Protein AF-A0A2V7EZS9-F1 (afdb_monomer_lite)

Radius of gyration: 22.2 Å; chains: 1; bounding box: 48×63×57 Å

Secondary structure (DSSP, 8-state):
---HHHHHTTSPPPPGGG-S---TTTTSS-TT--SHHHHHHIIIIISSTTTS-TTSTTTTS--GGG---SSHHHHHHHHTTBSTTHHHHHHHHHHH-HHHHHHHHHHHHHHHHTT---SSPPPPP-SGGGGPPP-----S-TTPPP-EEESSBTTBTTTTTT--EEEE-BTSBSEEEEEETTTTEEEEEEPP-SSTTSPPGGGS--BPBTTTBT----B-SS-BEEEEE-TTS-EEEEE--S-SBPPGGGSTT--SHHHHH---SB---EEEEEETTTTEEEEE--SS--SSTT--

Sequence (296 aa):
YYPAIYWYSMLRVPDKSEFPGTGPEGNGINPALATQEQWLDIVKTNGCYGCHALGTKAMRTIPKELGSFASSADAWQRRIQSGQALTQMTTNLGRLGNARALRLFADWTDRIAAGELPTSKPTRPQGVERNVVLTLWDWAAPTNYLHDEVSTDKRNPRLNANGLIYGATEESTDLFPVLDPVRHRATQIRMPVRDPNTPSSKQNPMLPSAYWGDERIWDSQTSMHNPMFDEKGRVWFTSRVRPPANPDFCKKGSTHPSAKLTPIETSNRHLSVYDPRTGRITLISTCLCDRRAGRR

Structure (mmCIF, N/CA/C/O backbone):
data_AF-A0A2V7EZS9-F1
#
_entry.id   AF-A0A2V7EZS9-F1
#
loop_
_atom_site.group_PDB
_atom_site.id
_atom_site.type_symbol
_atom_site.label_atom_id
_atom_site.label_alt_id
_atom_site.label_comp_id
_atom_site.label_asym_id
_atom_site.label_entity_id
_atom_site.label_seq_id
_atom_site.pdbx_PDB_ins_code
_atom_site.Cartn_x
_atom_site.Cartn_y
_atom_site.Cartn_z
_atom_site.occupancy
_atom_site.B_iso_or_equiv
_atom_site.auth_seq_id
_atom_site.auth_comp_id
_atom_site.auth_asym_id
_atom_site.auth_atom_id
_atom_site.pdbx_PDB_model_num
ATOM 1 N N . TYR A 1 1 ? 6.148 -22.691 -14.591 1.00 79.31 1 TYR A N 1
ATOM 2 C CA . TYR A 1 1 ? 5.577 -21.424 -14.101 1.00 79.31 1 TYR A CA 1
ATOM 3 C C . TYR A 1 1 ? 6.542 -20.859 -13.076 1.00 79.31 1 TYR A C 1
ATOM 5 O O . TYR A 1 1 ? 6.937 -21.603 -12.186 1.00 79.31 1 TYR A O 1
ATOM 13 N N . TYR A 1 2 ? 6.987 -19.616 -13.254 1.00 90.88 2 TYR A N 1
ATOM 14 C CA . TYR A 1 2 ? 7.913 -18.955 -12.333 1.00 90.88 2 TYR A CA 1
ATOM 15 C C . TYR A 1 2 ? 7.120 -18.194 -11.260 1.00 90.88 2 TYR A C 1
ATOM 17 O O . TYR A 1 2 ? 6.192 -17.466 -11.631 1.00 90.88 2 TYR A O 1
ATOM 25 N N . PRO A 1 3 ? 7.454 -18.337 -9.963 1.00 91.75 3 PRO A N 1
ATOM 26 C CA . PRO A 1 3 ? 6.896 -17.497 -8.905 1.00 91.75 3 PRO A CA 1
ATOM 27 C C . PRO A 1 3 ? 7.170 -16.006 -9.152 1.00 91.75 3 PRO A C 1
ATOM 29 O O . PRO A 1 3 ? 8.153 -15.655 -9.801 1.00 91.75 3 PRO A O 1
ATOM 32 N N . ALA A 1 4 ? 6.331 -15.122 -8.600 1.00 92.69 4 ALA A N 1
ATOM 33 C CA . ALA A 1 4 ? 6.425 -13.670 -8.808 1.00 92.69 4 ALA A CA 1
ATOM 34 C C . ALA A 1 4 ? 7.828 -13.107 -8.513 1.00 92.69 4 ALA A C 1
ATOM 36 O O . ALA A 1 4 ? 8.366 -12.337 -9.305 1.00 92.69 4 ALA A O 1
ATOM 37 N N . ILE A 1 5 ? 8.470 -13.581 -7.441 1.00 91.31 5 ILE A N 1
ATOM 38 C CA . ILE A 1 5 ? 9.807 -13.129 -7.039 1.00 91.31 5 ILE A CA 1
ATOM 39 C C . ILE A 1 5 ? 10.890 -13.379 -8.107 1.00 91.31 5 ILE A C 1
ATOM 41 O O . ILE A 1 5 ? 11.803 -12.571 -8.238 1.00 91.31 5 ILE A O 1
ATOM 45 N N . TYR A 1 6 ? 10.765 -14.435 -8.919 1.00 94.25 6 TYR A N 1
ATOM 46 C CA . TYR A 1 6 ? 11.714 -14.737 -10.002 1.00 94.25 6 TYR A CA 1
ATOM 47 C C . TYR A 1 6 ? 11.576 -13.746 -11.161 1.00 94.25 6 TYR A C 1
ATOM 49 O O . TYR A 1 6 ? 12.560 -13.363 -11.784 1.00 94.25 6 TYR A O 1
ATOM 57 N N . TRP A 1 7 ? 10.353 -13.301 -11.451 1.00 95.25 7 TRP A N 1
ATOM 58 C CA . TRP A 1 7 ? 10.146 -12.222 -12.416 1.00 95.25 7 TRP A CA 1
ATOM 59 C C . TRP A 1 7 ? 10.676 -10.906 -11.865 1.00 95.25 7 TRP A C 1
ATOM 61 O O . TRP A 1 7 ? 11.358 -10.179 -12.578 1.00 95.25 7 TRP A O 1
ATOM 71 N N . TYR A 1 8 ? 10.404 -10.612 -10.591 1.00 93.19 8 TYR A N 1
ATOM 72 C CA . TYR A 1 8 ? 10.906 -9.406 -9.939 1.00 93.19 8 TYR A CA 1
ATOM 73 C C . TYR A 1 8 ? 12.439 -9.344 -9.923 1.00 93.19 8 TYR A C 1
ATOM 75 O O . TYR A 1 8 ? 12.991 -8.275 -10.157 1.00 93.19 8 TYR A O 1
ATOM 83 N N . SER A 1 9 ? 13.142 -10.470 -9.751 1.00 93.06 9 SER A N 1
ATOM 84 C CA . SER A 1 9 ? 14.612 -10.490 -9.788 1.00 93.06 9 SER A CA 1
ATOM 85 C C . SER A 1 9 ? 15.216 -10.110 -11.145 1.00 93.06 9 SER A C 1
ATOM 87 O O . SER A 1 9 ? 16.416 -9.877 -11.222 1.00 93.06 9 SER A O 1
ATOM 89 N N . MET A 1 10 ? 14.417 -10.045 -12.215 1.00 95.31 10 MET A N 1
ATOM 90 C CA . MET A 1 10 ? 14.873 -9.554 -13.521 1.00 95.31 10 MET A CA 1
ATOM 91 C C . MET A 1 10 ? 14.909 -8.019 -13.612 1.00 95.31 10 MET A C 1
ATOM 93 O O . MET A 1 10 ? 15.492 -7.487 -14.564 1.00 95.31 10 MET A O 1
ATOM 97 N N . LEU A 1 11 ? 14.278 -7.310 -12.664 1.00 95.31 11 LEU A N 1
ATOM 98 C CA . LEU A 1 11 ? 14.337 -5.853 -12.585 1.00 95.31 11 LEU A CA 1
ATOM 99 C C . LEU A 1 11 ? 15.780 -5.435 -12.305 1.00 95.31 11 LEU A C 1
ATOM 101 O O . LEU A 1 11 ? 16.371 -5.832 -11.300 1.00 95.31 11 LEU A O 1
ATOM 105 N N . ARG A 1 12 ? 16.339 -4.610 -13.190 1.00 95.50 12 ARG A N 1
ATOM 106 C CA . ARG A 1 12 ? 17.684 -4.069 -13.005 1.00 95.50 12 ARG A CA 1
ATOM 107 C C . ARG A 1 12 ? 17.670 -3.034 -11.887 1.00 95.50 12 ARG A C 1
ATOM 109 O O . ARG A 1 12 ? 16.904 -2.074 -11.920 1.00 95.50 12 ARG A O 1
ATOM 116 N N . VAL A 1 13 ? 18.531 -3.253 -10.906 1.00 95.81 13 VAL A N 1
ATOM 117 C CA . VAL A 1 13 ? 18.801 -2.307 -9.824 1.00 95.81 13 VAL A CA 1
ATOM 118 C C . VAL A 1 13 ? 19.960 -1.417 -10.283 1.00 95.81 13 VAL A C 1
ATOM 120 O O . VAL A 1 13 ? 20.923 -1.974 -10.808 1.00 95.81 13 VAL A O 1
ATOM 123 N N . PRO A 1 14 ? 19.898 -0.083 -10.109 1.00 97.31 14 PRO A N 1
ATOM 124 C CA . PRO A 1 14 ? 21.038 0.790 -10.392 1.00 97.31 14 PRO A CA 1
ATOM 125 C C . PRO A 1 14 ? 22.290 0.344 -9.638 1.00 97.31 14 PRO A C 1
ATOM 127 O O . PRO A 1 14 ? 22.181 -0.089 -8.488 1.00 97.31 14 PRO A O 1
ATOM 130 N N . ASP A 1 15 ? 23.464 0.455 -10.250 1.00 97.50 15 ASP A N 1
ATOM 131 C CA . ASP A 1 15 ? 24.719 -0.002 -9.653 1.00 97.50 15 ASP A CA 1
ATOM 132 C C . ASP A 1 15 ? 25.109 0.834 -8.432 1.00 97.50 15 ASP A C 1
ATOM 134 O O . ASP A 1 15 ? 24.775 2.012 -8.318 1.00 97.50 15 ASP A O 1
ATOM 138 N N . LYS A 1 16 ? 25.875 0.242 -7.507 1.00 98.06 16 LYS A N 1
ATOM 139 C CA . LYS A 1 16 ? 26.341 0.949 -6.299 1.00 98.06 16 LYS A CA 1
ATOM 140 C C . LYS A 1 16 ? 27.146 2.211 -6.619 1.00 98.06 16 LYS A C 1
ATOM 142 O O . LYS A 1 16 ? 27.081 3.168 -5.857 1.00 98.06 16 LYS A O 1
ATOM 147 N N . SER A 1 17 ? 27.864 2.224 -7.742 1.00 97.75 17 SER A N 1
ATOM 148 C CA . SER A 1 17 ? 28.635 3.375 -8.226 1.00 97.75 17 SER A CA 1
ATOM 149 C C . SER A 1 17 ? 27.774 4.520 -8.766 1.00 97.75 17 SER A C 1
ATOM 151 O O . SER A 1 17 ? 28.296 5.603 -8.996 1.00 97.75 17 SER A O 1
ATOM 153 N N . GLU A 1 18 ? 26.471 4.308 -8.977 1.00 97.31 18 GLU A N 1
ATOM 154 C CA . GLU A 1 18 ? 25.530 5.367 -9.359 1.00 97.31 18 GLU A CA 1
ATOM 155 C C . GLU A 1 18 ? 25.034 6.179 -8.145 1.00 97.31 18 GLU A C 1
ATOM 157 O O . GLU A 1 18 ? 24.172 7.041 -8.297 1.00 97.31 18 GLU A O 1
ATOM 162 N N . PHE A 1 19 ? 25.542 5.918 -6.937 1.00 98.00 19 PHE A N 1
ATOM 163 C CA . PHE A 1 19 ? 25.141 6.629 -5.725 1.00 98.00 19 PHE A CA 1
ATOM 164 C C . PHE A 1 19 ? 26.301 7.462 -5.146 1.00 98.00 19 PHE A C 1
ATOM 166 O O . PHE A 1 19 ? 27.446 7.007 -5.189 1.00 98.00 19 PHE A O 1
ATOM 173 N N . PRO A 1 20 ? 26.034 8.658 -4.583 1.00 98.00 20 PRO A N 1
ATOM 174 C CA . PRO A 1 20 ? 24.720 9.288 -4.399 1.00 98.00 20 PRO A CA 1
ATOM 175 C C . PRO A 1 20 ? 24.052 9.689 -5.724 1.00 98.00 20 PRO A C 1
ATOM 177 O O . PRO A 1 20 ? 24.724 9.906 -6.731 1.00 98.00 20 PRO A O 1
ATOM 180 N N . GLY A 1 21 ? 22.718 9.763 -5.730 1.00 97.56 21 GLY A N 1
ATOM 181 C CA . GLY A 1 21 ? 21.966 10.187 -6.912 1.00 97.56 21 GLY A CA 1
ATOM 182 C C . GLY A 1 21 ? 22.362 11.595 -7.371 1.00 97.56 21 GLY A C 1
ATOM 183 O O . GLY A 1 21 ? 22.644 12.468 -6.552 1.00 97.56 21 GLY A O 1
ATOM 184 N N . THR A 1 22 ? 22.367 11.837 -8.683 1.00 97.38 22 THR A N 1
ATOM 185 C CA . THR A 1 22 ? 22.795 13.127 -9.264 1.00 97.38 22 THR A CA 1
ATOM 186 C C . THR A 1 22 ? 21.657 13.906 -9.921 1.00 97.38 22 THR A C 1
ATOM 188 O O . THR A 1 22 ? 21.880 14.929 -10.562 1.00 97.38 22 THR A O 1
ATOM 191 N N . GLY A 1 23 ? 20.410 13.471 -9.717 1.00 96.44 23 GLY A N 1
ATOM 192 C CA . GLY A 1 23 ? 19.221 14.186 -10.164 1.00 96.44 23 GLY A CA 1
ATOM 193 C C . GLY A 1 23 ? 18.952 14.065 -11.668 1.00 96.44 23 GLY A C 1
ATOM 194 O O . GLY A 1 23 ? 19.633 13.311 -12.366 1.00 96.44 23 GLY A O 1
ATOM 195 N N . PRO A 1 24 ? 17.921 14.764 -12.178 1.00 94.56 24 PRO A N 1
ATOM 196 C CA . PRO A 1 24 ? 17.443 14.614 -13.556 1.00 94.56 24 PRO A CA 1
ATOM 197 C C . PRO A 1 24 ? 18.484 14.920 -14.640 1.00 94.56 24 PRO A C 1
ATOM 199 O O . PRO A 1 24 ? 18.457 14.275 -15.683 1.00 94.56 24 PRO A O 1
ATOM 202 N N . GLU A 1 25 ? 19.388 15.869 -14.385 1.00 94.69 25 GLU A N 1
ATOM 203 C CA . GLU A 1 25 ? 20.464 16.266 -15.309 1.00 94.69 25 GLU A CA 1
ATOM 204 C C . GLU A 1 25 ? 21.679 15.323 -15.258 1.00 94.69 25 GLU A C 1
ATOM 206 O O . GLU A 1 25 ? 22.532 15.361 -16.141 1.00 94.69 25 GLU A O 1
ATOM 211 N N . GLY A 1 26 ? 21.752 14.462 -14.238 1.00 95.44 26 GLY A N 1
ATOM 212 C CA . GLY A 1 26 ? 22.773 13.432 -14.088 1.00 95.44 26 GLY A CA 1
ATOM 213 C C . GLY A 1 26 ? 22.239 12.035 -14.417 1.00 95.44 26 GLY A C 1
ATOM 214 O O . GLY A 1 26 ? 21.709 11.769 -15.493 1.00 95.44 26 GLY A O 1
ATOM 215 N N . ASN A 1 27 ? 22.364 11.105 -13.472 1.00 95.81 27 ASN A N 1
ATOM 216 C CA . ASN A 1 27 ? 21.929 9.714 -13.635 1.00 95.81 27 ASN A CA 1
ATOM 217 C C . ASN A 1 27 ? 20.412 9.506 -13.453 1.00 95.81 27 ASN A C 1
ATOM 219 O O . ASN A 1 27 ? 19.901 8.393 -13.610 1.00 95.81 27 ASN A O 1
ATOM 223 N N . GLY A 1 28 ? 19.670 10.569 -13.133 1.00 97.06 28 GLY A N 1
ATOM 224 C CA . GLY A 1 28 ? 18.223 10.551 -12.949 1.00 97.06 28 GLY A CA 1
ATOM 225 C C . GLY A 1 28 ? 17.750 9.940 -11.629 1.00 97.06 28 GLY A C 1
ATOM 226 O O . GLY A 1 28 ? 16.539 9.818 -11.444 1.00 97.06 28 GLY A O 1
ATOM 227 N N . ILE A 1 29 ? 18.660 9.551 -10.730 1.00 98.12 29 ILE A N 1
ATOM 228 C CA . ILE A 1 29 ? 18.342 9.063 -9.383 1.00 98.12 29 ILE A CA 1
ATOM 229 C C . ILE A 1 29 ? 18.164 10.264 -8.453 1.00 98.12 29 ILE A C 1
ATOM 231 O O . ILE A 1 29 ? 18.889 11.255 -8.550 1.00 98.12 29 ILE A O 1
ATOM 235 N N . ASN A 1 30 ? 17.188 10.185 -7.547 1.00 97.56 30 ASN A N 1
ATOM 236 C CA . ASN A 1 30 ? 16.920 11.252 -6.586 1.00 97.56 30 ASN A CA 1
ATOM 237 C C . ASN A 1 30 ? 18.173 11.551 -5.722 1.00 97.56 30 ASN A C 1
ATOM 239 O O . ASN A 1 30 ? 18.675 10.624 -5.082 1.00 97.56 30 ASN A O 1
ATOM 243 N N . PRO A 1 31 ? 18.659 12.810 -5.648 1.00 97.38 31 PRO A N 1
ATOM 244 C CA . PRO A 1 31 ? 19.853 13.168 -4.872 1.00 97.38 31 PRO A CA 1
ATOM 245 C C . PRO A 1 31 ? 19.773 12.887 -3.368 1.00 97.38 31 PRO A C 1
ATOM 247 O O . PRO A 1 31 ? 20.800 12.803 -2.703 1.00 97.38 31 PRO A O 1
ATOM 250 N N . ALA A 1 32 ? 18.567 12.714 -2.818 1.00 96.88 32 ALA A N 1
ATOM 251 C CA . ALA A 1 32 ? 18.381 12.305 -1.427 1.00 96.88 32 ALA A CA 1
ATOM 252 C C . ALA A 1 32 ? 18.772 10.835 -1.166 1.00 96.88 32 ALA A C 1
ATOM 254 O O . ALA A 1 32 ? 18.875 10.430 -0.009 1.00 96.88 32 ALA A O 1
ATOM 255 N N . LEU A 1 33 ? 18.963 10.030 -2.218 1.00 97.56 33 LEU A N 1
ATOM 256 C CA . LEU A 1 33 ? 19.417 8.646 -2.113 1.00 97.56 33 LEU A CA 1
ATOM 257 C C . LEU A 1 33 ? 20.943 8.599 -2.154 1.00 97.56 33 LEU A C 1
ATOM 259 O O . LEU A 1 33 ? 21.564 8.724 -3.209 1.00 97.56 33 LEU A O 1
ATOM 263 N N . ALA A 1 34 ? 21.539 8.391 -0.986 1.00 97.81 34 ALA A N 1
ATOM 264 C CA . ALA A 1 34 ? 22.975 8.287 -0.788 1.00 97.81 34 ALA A CA 1
ATOM 265 C C . ALA A 1 34 ? 23.536 6.900 -1.134 1.00 97.81 34 ALA A C 1
ATOM 267 O O . ALA A 1 34 ? 24.722 6.796 -1.435 1.00 97.81 34 ALA A O 1
ATOM 268 N N . THR A 1 35 ? 22.721 5.838 -1.084 1.00 98.06 35 THR A N 1
ATOM 269 C CA . THR A 1 35 ? 23.175 4.461 -1.353 1.00 98.06 35 THR A CA 1
ATOM 270 C C . THR A 1 35 ? 22.146 3.625 -2.119 1.00 98.06 35 THR A C 1
ATOM 272 O O . THR A 1 35 ? 20.944 3.911 -2.107 1.00 98.06 35 THR A O 1
ATOM 275 N N . GLN A 1 36 ? 22.611 2.533 -2.738 1.00 97.69 36 GLN A N 1
ATOM 276 C CA . GLN A 1 36 ? 21.759 1.556 -3.430 1.00 97.69 36 GLN A CA 1
ATOM 277 C C . GLN A 1 36 ? 20.723 0.925 -2.489 1.00 97.69 36 GLN A C 1
ATOM 279 O O . GLN A 1 36 ? 19.588 0.662 -2.888 1.00 97.69 36 GLN A O 1
ATOM 284 N N . GLU A 1 37 ? 21.081 0.702 -1.225 1.00 97.31 37 GLU A N 1
ATOM 285 C CA . GLU A 1 37 ? 20.197 0.118 -0.219 1.00 97.31 37 GLU A CA 1
ATOM 286 C C . GLU A 1 37 ? 18.982 1.013 0.061 1.00 97.31 37 GLU A C 1
ATOM 288 O O . GLU A 1 37 ? 17.886 0.494 0.255 1.00 97.31 37 GLU A O 1
ATOM 293 N N . GLN A 1 38 ? 19.134 2.341 0.007 1.00 96.94 38 GLN A N 1
ATOM 294 C CA . GLN A 1 38 ? 18.014 3.276 0.164 1.00 96.94 38 GLN A CA 1
ATOM 295 C C . GLN A 1 38 ? 17.063 3.246 -1.040 1.00 96.94 38 GLN A C 1
ATOM 297 O O . GLN A 1 38 ? 15.846 3.329 -0.877 1.00 96.94 38 GLN A O 1
ATOM 302 N N . TRP A 1 39 ? 17.597 3.074 -2.253 1.00 96.50 39 TRP A N 1
ATOM 303 C CA . TRP A 1 39 ? 16.774 2.854 -3.445 1.00 96.50 39 TRP A CA 1
ATOM 304 C C . TRP A 1 39 ? 16.001 1.532 -3.341 1.00 96.50 39 TRP A C 1
ATOM 306 O O . TRP A 1 39 ? 14.791 1.482 -3.571 1.00 96.50 39 TRP A O 1
ATOM 316 N N . LEU A 1 40 ? 16.687 0.462 -2.927 1.00 95.25 40 LEU A N 1
ATOM 317 C CA . LEU A 1 40 ? 16.084 -0.851 -2.714 1.00 95.25 40 LEU A CA 1
ATOM 318 C C . LEU A 1 40 ? 15.017 -0.829 -1.619 1.00 95.25 40 LEU A C 1
ATOM 320 O O . LEU A 1 40 ? 13.993 -1.480 -1.792 1.00 95.25 40 LEU A O 1
ATOM 324 N N . ASP A 1 41 ? 15.222 -0.088 -0.532 1.00 94.94 41 ASP A N 1
ATOM 325 C CA . ASP A 1 41 ? 14.244 0.075 0.547 1.00 94.94 41 ASP A CA 1
ATOM 326 C C . ASP A 1 41 ? 12.912 0.639 0.034 1.00 94.94 41 ASP A C 1
ATOM 328 O O . ASP A 1 41 ? 11.842 0.118 0.360 1.00 94.94 41 ASP A O 1
ATOM 332 N N . ILE A 1 42 ? 12.957 1.646 -0.841 1.00 93.81 42 ILE A N 1
ATOM 333 C CA . ILE A 1 42 ? 11.746 2.215 -1.440 1.00 93.81 42 ILE A CA 1
ATOM 334 C C . ILE A 1 42 ? 11.021 1.164 -2.290 1.00 93.81 42 ILE A C 1
ATOM 336 O O . ILE A 1 42 ? 9.809 0.999 -2.162 1.00 93.81 42 ILE A O 1
ATOM 340 N N . VAL A 1 43 ? 11.735 0.412 -3.131 1.00 92.62 43 VAL A N 1
ATOM 341 C CA . VAL A 1 43 ? 11.092 -0.595 -3.994 1.00 92.62 43 VAL A CA 1
ATOM 342 C C . VAL A 1 43 ? 10.567 -1.788 -3.182 1.00 92.62 43 VAL A C 1
ATOM 344 O O . VAL A 1 43 ? 9.442 -2.241 -3.409 1.00 92.62 43 VAL A O 1
ATOM 347 N N . LYS A 1 44 ? 11.360 -2.294 -2.230 1.00 89.19 44 LYS A N 1
ATOM 348 C CA . LYS A 1 44 ? 11.113 -3.553 -1.505 1.00 89.19 44 LYS A CA 1
ATOM 349 C C . LYS A 1 44 ? 10.253 -3.421 -0.256 1.00 89.19 44 LYS A C 1
ATOM 351 O O . LYS A 1 44 ? 9.636 -4.407 0.128 1.00 89.19 44 LYS A O 1
ATOM 356 N N . THR A 1 45 ? 10.221 -2.258 0.381 1.00 84.69 45 THR A N 1
ATOM 357 C CA . THR A 1 45 ? 9.611 -2.127 1.713 1.00 84.69 45 THR A CA 1
ATOM 358 C C . THR A 1 45 ? 8.668 -0.937 1.772 1.00 84.69 45 THR A C 1
ATOM 360 O O . THR A 1 45 ? 7.502 -1.087 2.118 1.00 84.69 45 THR A O 1
ATOM 363 N N . ASN A 1 46 ? 9.152 0.245 1.390 1.00 85.81 46 ASN A N 1
ATOM 364 C CA . ASN A 1 46 ? 8.527 1.514 1.760 1.00 85.81 46 ASN A CA 1
ATOM 365 C C . ASN A 1 46 ? 7.821 2.244 0.608 1.00 85.81 46 ASN A C 1
ATOM 367 O O . ASN A 1 46 ? 7.563 3.446 0.728 1.00 85.81 46 ASN A O 1
ATOM 371 N N . GLY A 1 47 ? 7.539 1.575 -0.512 1.00 85.44 47 GLY A N 1
ATOM 372 C CA . GLY A 1 47 ? 6.991 2.245 -1.696 1.00 85.44 47 GLY A CA 1
ATOM 373 C C . GLY A 1 47 ? 6.132 1.393 -2.625 1.00 85.44 47 GLY A C 1
ATOM 374 O O . GLY A 1 47 ? 5.082 1.872 -3.049 1.00 85.44 47 GLY A O 1
ATOM 375 N N . CYS A 1 48 ? 6.552 0.167 -2.954 1.00 87.31 48 CYS A N 1
ATOM 376 C CA . CYS A 1 48 ? 5.859 -0.652 -3.960 1.00 87.31 48 CYS A CA 1
ATOM 377 C C . CYS A 1 48 ? 5.430 -2.023 -3.425 1.00 87.31 48 CYS A C 1
ATOM 379 O O . CYS A 1 48 ? 4.243 -2.341 -3.402 1.00 87.31 48 CYS A O 1
ATOM 381 N N . TYR A 1 49 ? 6.391 -2.840 -2.983 1.00 84.75 49 TYR A N 1
ATOM 382 C CA . TYR A 1 49 ? 6.135 -4.240 -2.625 1.00 84.75 49 TYR A CA 1
ATOM 383 C C . TYR A 1 49 ? 5.133 -4.412 -1.469 1.00 84.75 49 TYR A C 1
ATOM 385 O O . TYR A 1 49 ? 4.406 -5.399 -1.442 1.00 84.75 49 TYR A O 1
ATOM 393 N N . GLY A 1 50 ? 5.067 -3.446 -0.544 1.00 80.50 50 GLY A N 1
ATOM 394 C CA . GLY A 1 50 ? 4.140 -3.481 0.591 1.00 80.50 50 GLY A CA 1
ATOM 395 C C . GLY A 1 50 ? 2.660 -3.514 0.192 1.00 80.50 50 GLY A C 1
ATOM 396 O O . GLY A 1 50 ? 1.874 -4.138 0.891 1.00 80.50 50 GLY A O 1
ATOM 397 N N . CYS A 1 51 ? 2.291 -2.913 -0.946 1.00 84.06 51 CYS A N 1
ATOM 398 C CA . CYS A 1 51 ? 0.899 -2.890 -1.413 1.00 84.06 51 CYS A CA 1
ATOM 399 C C . CYS A 1 51 ? 0.605 -3.974 -2.458 1.00 84.06 51 CYS A C 1
ATOM 401 O O . CYS A 1 51 ? -0.527 -4.431 -2.585 1.00 84.06 51 CYS A O 1
ATOM 403 N N . HIS A 1 52 ? 1.600 -4.366 -3.259 1.00 85.12 52 HIS A N 1
ATOM 404 C CA . HIS A 1 52 ? 1.408 -5.365 -4.305 1.00 85.12 52 HIS A CA 1
ATOM 405 C C . HIS A 1 52 ? 2.649 -6.232 -4.529 1.00 85.12 52 HIS A C 1
ATOM 407 O O . HIS A 1 52 ? 3.782 -5.752 -4.613 1.00 85.12 52 HIS A O 1
ATOM 413 N N . ALA A 1 53 ? 2.422 -7.529 -4.744 1.00 85.25 53 ALA A N 1
ATOM 414 C CA . ALA A 1 53 ? 3.483 -8.470 -5.073 1.00 85.25 53 ALA A CA 1
ATOM 415 C C . ALA A 1 53 ? 4.109 -8.144 -6.445 1.00 85.25 53 ALA A C 1
ATOM 417 O O . ALA A 1 53 ? 3.507 -8.358 -7.508 1.00 85.25 53 ALA A O 1
ATOM 418 N N . LEU A 1 54 ? 5.346 -7.639 -6.420 1.00 89.31 54 LEU A N 1
ATOM 419 C CA . LEU A 1 54 ? 6.127 -7.361 -7.625 1.00 89.31 54 LEU A CA 1
ATOM 420 C C . LEU A 1 54 ? 6.417 -8.659 -8.393 1.00 89.31 54 LEU A C 1
ATOM 422 O O . LEU A 1 54 ? 6.696 -9.704 -7.808 1.00 89.31 54 LEU A O 1
ATOM 426 N N . GLY A 1 55 ? 6.331 -8.595 -9.723 1.00 92.25 55 GLY A N 1
ATOM 427 C CA . GLY A 1 55 ? 6.551 -9.741 -10.615 1.00 92.25 55 GLY A CA 1
ATOM 428 C C . GLY A 1 55 ? 5.339 -10.657 -10.821 1.00 92.25 55 GLY A C 1
ATOM 429 O O . GLY A 1 55 ? 5.410 -11.622 -11.587 1.00 92.25 55 GLY A O 1
ATOM 430 N N . THR A 1 56 ? 4.193 -10.349 -10.209 1.00 93.00 56 THR A N 1
ATOM 431 C CA . THR A 1 56 ? 2.908 -10.933 -10.624 1.00 93.00 56 THR A CA 1
ATOM 432 C C . THR A 1 56 ? 2.615 -10.613 -12.091 1.00 93.00 56 THR A C 1
ATOM 434 O O . THR A 1 56 ? 3.125 -9.634 -12.639 1.00 93.00 56 THR A O 1
ATOM 437 N N . LYS A 1 57 ? 1.771 -11.429 -12.745 1.00 92.75 57 LYS A N 1
ATOM 438 C CA . LYS A 1 57 ? 1.402 -11.220 -14.157 1.00 92.75 57 LYS A CA 1
ATOM 439 C C . LYS A 1 57 ? 0.895 -9.796 -14.389 1.00 92.75 57 LYS A C 1
ATOM 441 O O . LYS A 1 57 ? 1.412 -9.129 -15.270 1.00 92.75 57 LYS A O 1
ATOM 446 N N . ALA A 1 58 ? -0.026 -9.3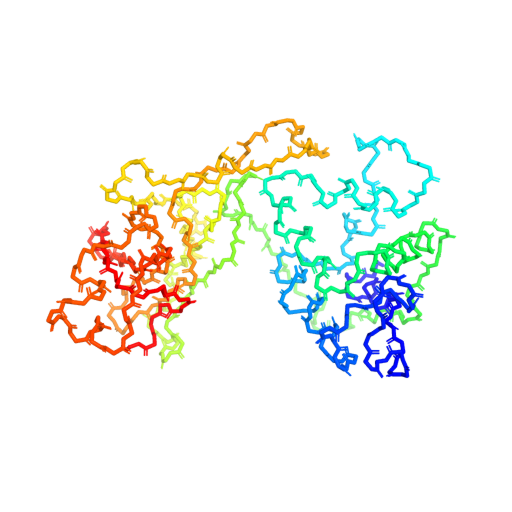29 -13.545 1.00 90.44 58 ALA A N 1
ATOM 447 C CA . ALA A 1 58 ? -0.570 -7.981 -13.636 1.00 90.44 58 ALA A CA 1
ATOM 448 C C . ALA A 1 58 ? 0.528 -6.909 -13.598 1.00 90.44 58 ALA A C 1
ATOM 450 O O . ALA A 1 58 ? 0.432 -5.944 -14.345 1.00 90.44 58 ALA A O 1
ATOM 451 N N . MET A 1 59 ? 1.574 -7.070 -12.778 1.00 90.38 59 MET A N 1
ATOM 452 C CA . MET A 1 59 ? 2.656 -6.087 -12.655 1.00 90.38 59 MET A CA 1
ATOM 453 C C . MET A 1 59 ? 3.659 -6.102 -13.804 1.00 90.38 59 MET A C 1
ATOM 455 O O . MET A 1 59 ? 4.192 -5.053 -14.145 1.00 90.38 59 MET A O 1
ATOM 459 N N . ARG A 1 60 ? 3.903 -7.265 -14.412 1.00 92.19 60 ARG A N 1
ATOM 460 C CA . ARG A 1 60 ? 4.871 -7.411 -15.511 1.00 92.19 60 ARG A CA 1
ATOM 461 C C . ARG A 1 60 ? 4.264 -7.251 -16.911 1.00 92.19 60 ARG A C 1
ATOM 463 O O . ARG A 1 60 ? 4.921 -7.562 -17.896 1.00 92.19 60 ARG A O 1
ATOM 470 N N . THR A 1 61 ? 3.008 -6.816 -17.004 1.00 92.94 61 THR A N 1
ATOM 471 C CA . THR A 1 61 ? 2.306 -6.556 -18.271 1.00 92.94 61 THR A CA 1
ATOM 472 C C . THR A 1 61 ? 1.503 -5.269 -18.176 1.00 92.94 61 THR A C 1
ATOM 474 O O . THR A 1 61 ? 0.816 -5.075 -17.174 1.00 92.94 61 THR A O 1
ATOM 477 N N . ILE A 1 62 ? 1.513 -4.429 -19.209 1.00 93.38 62 ILE A N 1
ATOM 478 C CA . ILE A 1 62 ? 0.635 -3.255 -19.290 1.00 93.38 62 ILE A CA 1
ATOM 479 C C . ILE A 1 62 ? -0.741 -3.675 -19.847 1.00 93.38 62 ILE A C 1
ATOM 481 O O . ILE A 1 62 ? -0.779 -4.300 -20.909 1.00 93.38 62 ILE A O 1
ATOM 485 N N . PRO A 1 63 ? -1.860 -3.377 -19.155 1.00 93.62 63 PRO A N 1
ATOM 486 C CA . PRO A 1 63 ? -3.204 -3.634 -19.677 1.00 93.62 63 PRO A CA 1
ATOM 487 C C . PRO A 1 63 ? -3.470 -2.848 -20.967 1.00 93.62 63 PRO A C 1
ATOM 489 O O . PRO A 1 63 ? -3.146 -1.661 -21.044 1.00 93.62 63 PRO A O 1
ATOM 492 N N . LYS A 1 64 ? -4.076 -3.493 -21.971 1.00 93.62 64 LYS A N 1
ATOM 493 C CA . LYS A 1 64 ? -4.371 -2.867 -23.276 1.00 93.62 64 LYS A CA 1
ATOM 494 C C . LYS A 1 64 ? -5.441 -1.781 -23.160 1.00 93.62 64 LYS A C 1
ATOM 496 O O . LYS A 1 64 ? -5.463 -0.846 -23.951 1.00 93.62 64 LYS A O 1
ATOM 501 N N . GLU A 1 65 ? -6.288 -1.895 -22.146 1.00 94.19 65 GLU A N 1
ATOM 502 C CA . GLU A 1 65 ? -7.368 -0.979 -21.789 1.00 94.19 65 GLU A CA 1
ATOM 503 C C . GLU A 1 65 ? -6.848 0.423 -21.437 1.00 94.19 65 GLU A C 1
ATOM 505 O O . GLU A 1 65 ? -7.594 1.393 -21.508 1.00 94.19 65 GLU A O 1
ATOM 510 N N . LEU A 1 66 ? -5.559 0.556 -21.091 1.00 94.69 66 LEU A N 1
ATOM 511 C CA . LEU A 1 66 ? -4.931 1.860 -20.860 1.00 94.69 66 LEU A CA 1
ATOM 512 C C . LEU A 1 66 ? -4.617 2.618 -22.161 1.00 94.69 66 LEU A C 1
ATOM 514 O O . LEU A 1 66 ? -4.326 3.810 -22.095 1.00 94.69 66 LEU A O 1
ATOM 518 N N . GLY A 1 67 ? -4.690 1.954 -23.318 1.00 94.06 67 GLY A N 1
ATOM 519 C CA . GLY A 1 67 ? -4.428 2.533 -24.632 1.00 94.06 67 GLY A CA 1
ATOM 520 C C . GLY A 1 67 ? -3.028 2.238 -25.173 1.00 94.06 67 GLY A C 1
ATOM 521 O O . GLY A 1 67 ? -2.328 1.329 -24.722 1.00 94.06 67 GLY A O 1
ATOM 522 N N . SER A 1 68 ? -2.639 3.004 -26.192 1.00 95.25 68 SER A N 1
ATOM 523 C CA . SER A 1 68 ? -1.331 2.920 -26.845 1.00 95.25 68 SER A CA 1
ATOM 524 C C . SER A 1 68 ? -0.469 4.122 -26.477 1.00 95.25 68 SER A C 1
ATOM 526 O O . SER A 1 68 ? -0.972 5.233 -26.323 1.00 95.25 68 SER A O 1
ATOM 528 N N . PHE A 1 69 ? 0.835 3.895 -26.357 1.00 96.94 69 PHE A N 1
ATOM 529 C CA . PHE A 1 69 ? 1.797 4.888 -25.891 1.00 96.94 69 PHE A CA 1
ATOM 530 C C . PHE A 1 69 ? 3.014 4.914 -26.812 1.00 96.94 69 PHE A C 1
ATOM 532 O O . PHE A 1 69 ? 3.349 3.897 -27.418 1.00 96.94 69 PHE A O 1
ATOM 539 N N . ALA A 1 70 ? 3.682 6.066 -26.897 1.00 96.50 70 ALA A N 1
ATOM 540 C CA . ALA A 1 70 ? 4.890 6.226 -27.705 1.00 96.50 70 ALA A CA 1
ATOM 541 C C . ALA A 1 70 ? 6.065 5.392 -27.167 1.00 96.50 70 ALA A C 1
ATOM 543 O O . ALA A 1 70 ? 6.910 4.939 -27.937 1.00 96.50 70 ALA A O 1
ATOM 544 N N . SER A 1 71 ? 6.103 5.167 -25.852 1.00 97.44 71 SER A N 1
ATOM 545 C CA . SER A 1 71 ? 7.099 4.327 -25.198 1.00 97.44 71 SER A CA 1
ATOM 546 C C . SER A 1 71 ? 6.508 3.526 -24.036 1.00 97.44 71 SER A C 1
ATOM 548 O O . SER A 1 71 ? 5.499 3.902 -23.431 1.00 97.44 71 SER A O 1
ATOM 550 N N . SER A 1 72 ? 7.181 2.438 -23.661 1.00 97.19 72 SER A N 1
ATOM 551 C CA . SER A 1 72 ? 6.833 1.663 -22.464 1.00 97.19 72 SER A CA 1
ATOM 552 C C . SER A 1 72 ? 7.016 2.458 -21.166 1.00 97.19 72 SER A C 1
ATOM 554 O O . SER A 1 72 ? 6.325 2.192 -20.183 1.00 97.19 72 SER A O 1
ATOM 556 N N . ALA A 1 73 ? 7.892 3.469 -21.149 1.00 97.38 73 ALA A N 1
ATOM 557 C CA . ALA A 1 73 ? 8.030 4.378 -20.012 1.00 97.38 73 ALA A CA 1
ATOM 558 C C . ALA A 1 73 ? 6.773 5.249 -19.833 1.00 97.38 73 ALA A C 1
ATOM 560 O O . ALA A 1 73 ? 6.273 5.366 -18.713 1.00 97.38 73 ALA A O 1
ATOM 561 N N . ASP A 1 74 ? 6.210 5.773 -20.928 1.00 97.75 74 ASP A N 1
ATOM 562 C CA . ASP A 1 74 ? 4.949 6.531 -20.903 1.00 97.75 74 ASP A CA 1
ATOM 563 C C . ASP A 1 74 ? 3.777 5.639 -20.473 1.00 97.75 74 ASP A C 1
ATOM 565 O O . ASP A 1 74 ? 2.930 6.042 -19.670 1.00 97.75 74 ASP A O 1
ATOM 569 N N . ALA A 1 75 ? 3.766 4.388 -20.942 1.00 97.25 75 ALA A N 1
ATOM 570 C CA . ALA A 1 75 ? 2.781 3.392 -20.536 1.00 97.25 75 ALA A CA 1
ATOM 571 C C . ALA A 1 75 ? 2.839 3.116 -19.021 1.00 97.25 75 ALA A C 1
ATOM 573 O O . ALA A 1 75 ? 1.805 3.078 -18.348 1.00 97.25 75 ALA A O 1
ATOM 574 N N . TRP A 1 76 ? 4.044 2.981 -18.455 1.00 96.75 76 TRP A N 1
ATOM 575 C CA . TRP A 1 76 ? 4.247 2.845 -17.011 1.00 96.75 76 TRP A CA 1
ATOM 576 C C . TRP A 1 76 ? 3.809 4.086 -16.234 1.00 96.75 76 TRP A C 1
ATOM 578 O O . TRP A 1 76 ? 3.163 3.952 -15.192 1.00 96.75 76 TRP A O 1
ATOM 588 N N . GLN A 1 77 ? 4.104 5.282 -16.744 1.00 96.56 77 GLN A N 1
ATOM 589 C CA . GLN A 1 77 ? 3.676 6.531 -16.122 1.00 96.56 77 GLN A CA 1
ATOM 590 C C . GLN A 1 77 ? 2.147 6.623 -16.061 1.00 96.56 77 GLN A C 1
ATOM 592 O O . GLN A 1 77 ? 1.590 6.869 -14.991 1.00 96.56 77 GLN A O 1
ATOM 597 N N . ARG A 1 78 ? 1.449 6.347 -17.168 1.00 96.69 78 ARG A N 1
ATOM 598 C CA . ARG A 1 78 ? -0.021 6.328 -17.188 1.00 96.69 78 ARG A CA 1
ATOM 599 C C . ARG A 1 78 ? -0.593 5.233 -16.289 1.00 96.69 78 ARG A C 1
ATOM 601 O O . ARG A 1 78 ? -1.628 5.437 -15.647 1.00 96.69 78 ARG A O 1
ATOM 608 N N . ARG A 1 79 ? 0.069 4.076 -16.214 1.00 95.31 79 ARG A N 1
ATOM 609 C CA . ARG A 1 79 ? -0.346 2.955 -15.365 1.00 95.31 79 ARG A CA 1
ATOM 610 C C . ARG A 1 79 ? -0.401 3.354 -13.893 1.00 95.31 79 ARG A C 1
ATOM 612 O O . ARG A 1 79 ? -1.440 3.151 -13.270 1.00 95.31 79 ARG A O 1
ATOM 619 N N . ILE A 1 80 ? 0.668 3.937 -13.347 1.00 94.38 80 ILE A N 1
ATOM 620 C CA . ILE A 1 80 ? 0.738 4.312 -11.921 1.00 94.38 80 ILE A CA 1
ATOM 621 C C . ILE A 1 80 ? -0.179 5.482 -11.550 1.00 94.38 80 ILE A C 1
ATOM 623 O O . ILE A 1 80 ? -0.306 5.822 -10.378 1.00 94.38 80 ILE A O 1
ATOM 627 N N . GLN A 1 81 ? -0.825 6.103 -12.535 1.00 95.94 81 GLN A N 1
ATOM 628 C CA . GLN A 1 81 ? -1.832 7.130 -12.307 1.00 95.94 81 GLN A CA 1
ATOM 629 C C . GLN A 1 81 ? -3.263 6.573 -12.247 1.00 95.94 81 GLN A C 1
ATOM 631 O O . GLN A 1 81 ? -4.213 7.318 -12.025 1.00 95.94 81 GLN A O 1
ATOM 636 N N . SER A 1 82 ? -3.440 5.268 -12.450 1.00 95.44 82 SER A N 1
ATOM 637 C CA . SER A 1 82 ? -4.759 4.633 -12.487 1.00 95.44 82 SER A CA 1
ATOM 638 C C . SER A 1 82 ? -5.333 4.437 -11.081 1.00 95.44 82 SER A C 1
ATOM 640 O O . SER A 1 82 ? -4.672 3.860 -10.216 1.00 95.44 82 SER A O 1
ATOM 642 N N . GLY A 1 83 ? -6.585 4.849 -10.875 1.00 95.69 83 GLY A N 1
ATOM 643 C CA . GLY A 1 83 ? -7.297 4.698 -9.605 1.00 95.69 83 GLY A CA 1
ATOM 644 C C . GLY A 1 83 ? -6.865 5.685 -8.511 1.00 95.69 83 GLY A C 1
ATOM 645 O O . GLY A 1 83 ? -5.982 6.522 -8.688 1.00 95.69 83 GLY A O 1
ATOM 646 N N . GLN A 1 84 ? -7.514 5.583 -7.351 1.00 96.06 84 GLN A N 1
ATOM 647 C CA . GLN A 1 84 ? -7.411 6.552 -6.246 1.00 96.06 84 GLN A CA 1
ATOM 648 C C . GLN A 1 84 ? -6.078 6.505 -5.473 1.00 96.06 84 GLN A C 1
ATOM 650 O O . GLN A 1 84 ? -5.845 7.342 -4.601 1.00 96.06 84 GLN A O 1
ATOM 655 N N . ALA A 1 85 ? -5.185 5.568 -5.812 1.00 93.56 85 ALA A N 1
ATOM 656 C CA . ALA A 1 85 ? -3.815 5.488 -5.301 1.00 93.56 85 ALA A CA 1
ATOM 657 C C . ALA A 1 85 ? -2.808 6.364 -6.082 1.00 93.56 85 ALA A C 1
ATOM 659 O O . ALA A 1 85 ? -1.637 6.425 -5.700 1.00 93.56 85 ALA A O 1
ATOM 660 N N . LEU A 1 86 ? -3.243 7.042 -7.158 1.00 95.50 86 LEU A N 1
ATOM 661 C CA . LEU A 1 86 ? -2.426 7.861 -8.073 1.00 95.50 86 LEU A CA 1
ATOM 662 C C . LEU A 1 86 ? -1.350 8.677 -7.352 1.00 95.50 86 LEU A C 1
ATOM 664 O O . LEU A 1 86 ? -0.156 8.555 -7.646 1.00 95.50 86 LEU A O 1
ATOM 668 N N . THR A 1 87 ? -1.772 9.525 -6.410 1.00 95.00 87 THR A N 1
ATOM 669 C CA . THR A 1 87 ? -0.879 10.473 -5.735 1.00 95.00 87 THR A CA 1
ATOM 670 C C . THR A 1 87 ? 0.198 9.743 -4.938 1.00 95.00 87 THR A C 1
ATOM 672 O O . THR A 1 87 ? 1.367 10.127 -4.996 1.00 95.00 87 THR A O 1
ATOM 675 N N . GLN A 1 88 ? -0.163 8.663 -4.240 1.00 92.38 88 GLN A N 1
ATOM 676 C CA . GLN A 1 88 ? 0.780 7.860 -3.460 1.00 92.38 88 GLN A CA 1
ATOM 677 C C . GLN A 1 88 ? 1.791 7.144 -4.361 1.00 92.38 88 GLN A C 1
ATOM 679 O O . GLN A 1 88 ? 2.995 7.224 -4.109 1.00 92.38 88 GLN A O 1
ATOM 684 N N . MET A 1 89 ? 1.331 6.507 -5.443 1.00 94.81 89 MET A N 1
ATOM 685 C CA . MET A 1 89 ? 2.211 5.801 -6.381 1.00 94.81 89 MET A CA 1
ATOM 686 C C . MET A 1 89 ? 3.190 6.756 -7.076 1.00 94.81 89 MET A C 1
ATOM 688 O O . MET A 1 89 ? 4.386 6.472 -7.146 1.00 94.81 89 MET A O 1
ATOM 692 N N . THR A 1 90 ? 2.716 7.924 -7.517 1.00 95.25 90 THR A N 1
ATOM 693 C CA . THR A 1 90 ? 3.560 8.934 -8.180 1.00 95.25 90 THR A CA 1
ATOM 694 C C . THR A 1 90 ? 4.567 9.552 -7.206 1.00 95.25 90 THR A C 1
ATOM 696 O O . THR A 1 90 ? 5.725 9.770 -7.561 1.00 95.25 90 THR A O 1
ATOM 699 N N . THR A 1 91 ? 4.168 9.771 -5.949 1.00 94.62 91 THR A N 1
ATOM 700 C CA . THR A 1 91 ? 5.073 10.258 -4.895 1.00 94.62 91 THR A CA 1
ATOM 701 C C . THR A 1 91 ? 6.176 9.238 -4.603 1.00 94.62 91 THR A C 1
ATOM 703 O O . THR A 1 91 ? 7.349 9.599 -4.517 1.00 94.62 91 THR A O 1
ATOM 706 N N . ASN A 1 92 ? 5.828 7.951 -4.495 1.00 94.56 92 ASN A N 1
ATOM 707 C CA . ASN A 1 92 ? 6.801 6.885 -4.257 1.00 94.56 92 ASN A CA 1
ATOM 708 C C . ASN A 1 92 ? 7.773 6.702 -5.426 1.00 94.56 92 ASN A C 1
ATOM 710 O O . ASN A 1 92 ? 8.967 6.527 -5.190 1.00 94.56 92 ASN A O 1
ATOM 714 N N . LEU A 1 93 ? 7.300 6.825 -6.668 1.00 95.06 93 LEU A N 1
ATOM 715 C CA . LEU A 1 93 ? 8.175 6.837 -7.839 1.00 95.06 93 LEU A CA 1
ATOM 716 C C . LEU A 1 93 ? 9.150 8.033 -7.802 1.00 95.06 93 LEU A C 1
ATOM 718 O O . LEU A 1 93 ? 10.345 7.871 -8.060 1.00 95.06 93 LEU A O 1
ATOM 722 N N . GLY A 1 94 ? 8.677 9.213 -7.386 1.00 95.75 94 GLY A N 1
ATOM 723 C CA . GLY A 1 94 ? 9.495 10.427 -7.272 1.00 95.75 94 GLY A CA 1
ATOM 724 C C . GLY A 1 94 ? 10.645 10.301 -6.275 1.00 95.75 94 GLY A C 1
ATOM 725 O O . GLY A 1 94 ? 11.727 10.851 -6.496 1.00 95.75 94 GLY A O 1
ATOM 726 N N . ARG A 1 95 ? 10.460 9.506 -5.215 1.00 96.19 95 ARG A N 1
ATOM 727 C CA . ARG A 1 95 ? 11.519 9.200 -4.239 1.00 96.19 95 ARG A CA 1
ATOM 728 C C . ARG A 1 95 ? 12.687 8.423 -4.855 1.00 96.19 95 ARG A C 1
ATOM 730 O O . ARG A 1 95 ? 13.794 8.543 -4.352 1.00 96.19 95 ARG A O 1
ATOM 737 N N . LEU A 1 96 ? 12.464 7.676 -5.939 1.00 96.69 96 LEU A N 1
ATOM 738 C CA . LEU A 1 96 ? 13.515 6.965 -6.682 1.00 96.69 96 LEU A CA 1
ATOM 739 C C . LEU A 1 96 ? 14.216 7.863 -7.713 1.00 96.69 96 LEU A C 1
ATOM 741 O O . LEU A 1 96 ? 15.391 7.661 -8.013 1.00 96.69 96 LEU A O 1
ATOM 745 N N . GLY A 1 97 ? 13.490 8.846 -8.250 1.00 96.62 97 GLY A N 1
ATOM 746 C CA . GLY A 1 97 ? 13.853 9.593 -9.453 1.00 96.62 97 GLY A CA 1
ATOM 747 C C . GLY A 1 97 ? 13.017 9.123 -10.646 1.00 96.62 97 GLY A C 1
ATOM 748 O O . GLY A 1 97 ? 13.295 8.083 -11.245 1.00 96.62 97 GLY A O 1
ATOM 749 N N . ASN A 1 98 ? 11.973 9.892 -10.982 1.00 95.00 98 ASN A N 1
ATOM 750 C CA . ASN A 1 98 ? 10.884 9.474 -11.879 1.00 95.00 98 ASN A CA 1
ATOM 751 C C . ASN A 1 98 ? 11.361 8.900 -13.218 1.00 95.00 98 ASN A C 1
ATOM 753 O O . ASN A 1 98 ? 11.041 7.760 -13.548 1.00 95.00 98 ASN A O 1
ATOM 757 N N . ALA A 1 99 ? 12.136 9.671 -13.985 1.00 94.31 99 ALA A N 1
ATOM 758 C CA . ALA A 1 99 ? 12.545 9.270 -15.329 1.00 94.31 99 ALA A CA 1
ATOM 759 C C . ALA A 1 99 ? 13.429 8.012 -15.314 1.00 94.31 99 ALA A C 1
ATOM 761 O O . ALA A 1 99 ? 13.249 7.114 -16.137 1.00 94.31 99 ALA A O 1
ATOM 762 N N . ARG A 1 100 ? 14.365 7.912 -14.357 1.00 96.88 100 ARG A N 1
ATOM 763 C CA . ARG A 1 100 ? 15.227 6.732 -14.214 1.00 96.88 100 ARG A CA 1
ATOM 764 C C . ARG A 1 100 ? 14.417 5.506 -13.807 1.00 96.88 100 ARG A C 1
ATOM 766 O O . ARG A 1 100 ? 14.590 4.459 -14.421 1.00 96.88 100 ARG A O 1
ATOM 773 N N . ALA A 1 101 ? 13.516 5.639 -12.835 1.00 96.62 101 ALA A N 1
ATOM 774 C CA . ALA A 1 101 ? 12.672 4.541 -12.376 1.00 96.62 101 ALA A CA 1
ATOM 775 C C . ALA A 1 101 ? 11.741 4.024 -13.485 1.00 96.62 101 ALA A C 1
ATOM 777 O O . ALA A 1 101 ? 11.712 2.821 -13.732 1.00 96.62 101 ALA A O 1
ATOM 778 N N . LEU A 1 102 ? 11.048 4.913 -14.208 1.00 97.31 102 LEU A N 1
ATOM 779 C CA . LEU A 1 102 ? 10.174 4.532 -15.327 1.00 97.31 102 LEU A CA 1
ATOM 780 C C . LEU A 1 102 ? 10.929 3.759 -16.408 1.00 97.31 102 LEU A C 1
ATOM 782 O O . LEU A 1 102 ? 10.433 2.736 -16.868 1.00 97.31 102 LEU A O 1
ATOM 786 N N . ARG A 1 103 ? 12.148 4.188 -16.765 1.00 97.44 103 ARG A N 1
ATOM 787 C CA . ARG A 1 103 ? 12.991 3.454 -17.723 1.00 97.44 103 ARG A CA 1
ATOM 788 C C . ARG A 1 103 ? 13.347 2.049 -17.239 1.00 97.44 103 ARG A C 1
ATOM 790 O O . ARG A 1 103 ? 13.321 1.124 -18.040 1.00 97.44 103 ARG A O 1
ATOM 797 N N . LEU A 1 104 ? 13.661 1.874 -15.954 1.00 97.56 104 LEU A N 1
ATOM 798 C CA . LEU A 1 104 ? 13.997 0.558 -15.391 1.00 97.56 104 LEU A CA 1
ATOM 799 C C . LEU A 1 104 ? 12.788 -0.387 -15.382 1.00 97.56 104 LEU A C 1
ATOM 801 O O . LEU A 1 104 ? 12.925 -1.557 -15.735 1.00 97.56 104 LEU A O 1
ATOM 805 N N . PHE A 1 105 ? 11.605 0.112 -15.012 1.00 96.56 105 PHE A N 1
ATOM 806 C CA . PHE A 1 105 ? 10.376 -0.685 -15.049 1.00 96.56 105 PHE A CA 1
ATOM 807 C C . PHE A 1 105 ? 9.932 -1.002 -16.482 1.00 96.56 105 PHE A C 1
ATOM 809 O O . PHE A 1 105 ? 9.495 -2.124 -16.736 1.00 96.56 105 PHE A O 1
ATOM 816 N N . ALA A 1 106 ? 10.095 -0.059 -17.413 1.00 97.69 106 ALA A N 1
ATOM 817 C CA . ALA A 1 106 ? 9.844 -0.264 -18.836 1.00 97.69 106 ALA A CA 1
ATOM 818 C C . ALA A 1 106 ? 10.767 -1.338 -19.430 1.00 97.69 106 ALA A C 1
ATOM 820 O O . ALA A 1 106 ? 10.257 -2.330 -19.943 1.00 97.69 106 ALA A O 1
ATOM 821 N N . ASP A 1 107 ? 12.091 -1.209 -19.257 1.00 98.19 107 ASP A N 1
ATOM 822 C CA . ASP A 1 107 ? 13.084 -2.212 -19.692 1.00 98.19 107 ASP A CA 1
ATOM 823 C C . ASP A 1 107 ? 12.738 -3.602 -19.152 1.00 98.19 107 ASP A C 1
ATOM 825 O O . ASP A 1 107 ? 12.741 -4.587 -19.887 1.00 98.19 107 ASP A O 1
ATOM 829 N N . TRP A 1 108 ? 12.377 -3.680 -17.869 1.00 97.38 108 TRP A N 1
ATOM 830 C CA . TRP A 1 108 ? 11.984 -4.931 -17.232 1.00 97.38 108 TRP A CA 1
ATOM 831 C C . TRP A 1 108 ? 10.760 -5.576 -17.894 1.00 97.38 108 TRP A C 1
ATOM 833 O O . TRP A 1 108 ? 10.778 -6.777 -18.172 1.00 97.38 108 TRP A O 1
ATOM 843 N N . THR A 1 109 ? 9.706 -4.806 -18.172 1.00 96.81 109 THR A N 1
ATOM 844 C CA . THR A 1 109 ? 8.511 -5.340 -18.839 1.00 96.81 109 THR A CA 1
ATOM 845 C C . THR A 1 109 ? 8.730 -5.648 -20.312 1.00 96.81 109 THR A C 1
ATOM 847 O O . THR A 1 109 ? 8.197 -6.648 -20.790 1.00 96.81 109 THR A O 1
ATOM 850 N N . ASP A 1 110 ? 9.534 -4.850 -21.012 1.00 97.62 110 ASP A N 1
ATOM 851 C CA . ASP A 1 110 ? 9.823 -5.034 -22.436 1.00 97.62 110 ASP A CA 1
ATOM 852 C C . ASP A 1 110 ? 10.641 -6.303 -22.665 1.00 97.62 110 ASP A C 1
ATOM 854 O O . ASP A 1 110 ? 10.297 -7.122 -23.515 1.00 97.62 110 ASP A O 1
ATOM 858 N N . ARG A 1 111 ? 11.663 -6.538 -21.833 1.00 97.81 111 ARG A N 1
ATOM 859 C CA . ARG A 1 111 ? 12.451 -7.778 -21.837 1.00 97.81 111 ARG A CA 1
ATOM 860 C C . ARG A 1 111 ? 11.584 -9.014 -21.610 1.00 97.81 111 ARG A C 1
ATOM 862 O O . ARG A 1 111 ? 11.699 -10.000 -22.337 1.00 97.81 111 ARG A O 1
ATOM 869 N N . ILE A 1 112 ? 10.668 -8.953 -20.642 1.00 96.56 112 ILE A N 1
ATOM 870 C CA . ILE A 1 112 ? 9.713 -10.042 -20.382 1.00 96.56 112 ILE A CA 1
ATOM 871 C C . ILE A 1 112 ? 8.773 -10.247 -21.579 1.00 96.56 112 ILE A C 1
ATOM 873 O O . ILE A 1 112 ? 8.495 -11.390 -21.944 1.00 96.56 112 ILE A O 1
ATOM 877 N N . ALA A 1 113 ? 8.282 -9.171 -22.200 1.00 96.06 113 ALA A N 1
ATOM 878 C CA . ALA A 1 113 ? 7.415 -9.245 -23.376 1.00 96.06 113 ALA A CA 1
ATOM 879 C C . ALA A 1 113 ? 8.141 -9.816 -24.607 1.00 96.06 113 ALA A C 1
ATOM 881 O O . ALA A 1 113 ? 7.535 -10.561 -25.375 1.00 96.06 113 ALA A O 1
ATOM 882 N N . ALA A 1 114 ? 9.440 -9.540 -24.748 1.00 97.62 114 ALA A N 1
ATOM 883 C CA . ALA A 1 114 ? 10.313 -10.108 -25.776 1.00 97.62 114 ALA A CA 1
ATOM 884 C C . ALA A 1 114 ? 10.662 -11.594 -25.544 1.00 97.62 114 ALA A C 1
ATOM 886 O O . ALA A 1 114 ? 11.314 -12.211 -26.384 1.00 97.62 114 ALA A O 1
ATOM 887 N N . GLY A 1 115 ? 10.220 -12.185 -24.428 1.00 96.38 115 GLY A N 1
ATOM 888 C CA . GLY A 1 115 ? 10.399 -13.604 -24.125 1.00 96.38 115 GLY A CA 1
ATOM 889 C C . GLY A 1 115 ? 11.562 -13.920 -23.188 1.00 96.38 115 GLY A C 1
ATOM 890 O O . GLY A 1 115 ? 11.863 -15.097 -22.989 1.00 96.38 115 GLY A O 1
ATOM 891 N N . GLU A 1 116 ? 12.203 -12.917 -22.580 1.00 96.56 116 GLU A N 1
ATOM 892 C CA . GLU A 1 116 ? 13.218 -13.174 -21.562 1.00 96.56 116 GLU A CA 1
ATOM 893 C C . GLU A 1 116 ? 12.595 -13.853 -20.332 1.00 96.56 116 GLU A C 1
ATOM 895 O O . GLU A 1 116 ? 11.523 -13.474 -19.848 1.00 96.56 116 GLU A O 1
ATOM 900 N N . LEU A 1 117 ? 13.281 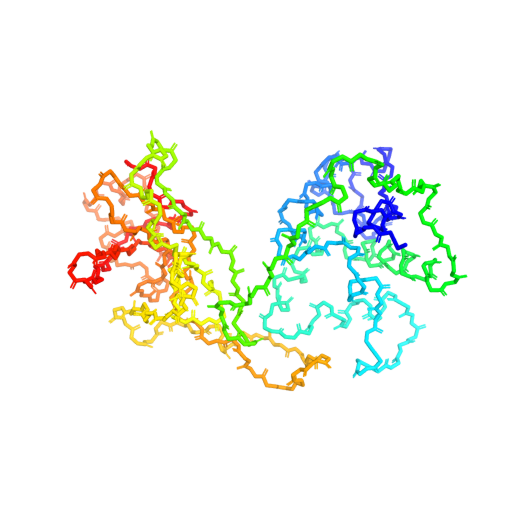-14.870 -19.812 1.00 95.50 117 LEU A N 1
ATOM 901 C CA . LEU A 1 117 ? 12.846 -15.662 -18.666 1.00 95.50 117 LEU A CA 1
ATOM 902 C C . LEU A 1 117 ? 13.815 -15.496 -17.489 1.00 95.50 117 LEU A C 1
ATOM 904 O O . LEU A 1 117 ? 15.008 -15.276 -17.710 1.00 95.50 117 LEU A O 1
ATOM 908 N N . PRO A 1 118 ? 13.352 -15.675 -16.236 1.00 95.06 118 PRO A N 1
ATOM 909 C CA . PRO A 1 118 ? 14.253 -15.735 -15.097 1.00 95.06 118 PRO A CA 1
ATOM 910 C C . PRO A 1 118 ? 15.287 -16.852 -15.279 1.00 95.06 118 PRO A C 1
ATOM 912 O O . PRO A 1 118 ? 14.940 -17.986 -15.629 1.00 95.06 118 PRO A O 1
ATOM 915 N N . THR A 1 119 ? 16.551 -16.535 -15.000 1.00 91.62 119 THR A N 1
ATOM 916 C CA . THR A 1 119 ? 17.697 -17.433 -15.220 1.00 91.62 119 THR A CA 1
ATOM 917 C C . THR A 1 119 ? 17.645 -18.690 -14.352 1.00 91.62 119 THR A C 1
ATOM 919 O O . THR A 1 119 ? 18.060 -19.763 -14.783 1.00 91.62 119 THR A O 1
ATOM 922 N N . SER A 1 120 ? 17.102 -18.583 -13.136 1.00 89.69 120 SER A N 1
ATOM 923 C CA . SER A 1 120 ? 16.953 -19.710 -12.214 1.00 89.69 120 SER A CA 1
ATOM 924 C C . SER A 1 120 ? 15.612 -20.409 -12.407 1.00 89.69 120 SER A C 1
ATOM 926 O O . SER A 1 120 ? 14.558 -19.798 -12.236 1.00 89.69 120 SER A O 1
ATOM 928 N N . LYS A 1 121 ? 15.628 -21.707 -12.721 1.00 88.62 121 LYS A N 1
ATOM 929 C CA . LYS A 1 121 ? 14.414 -22.525 -12.821 1.00 88.62 121 LYS A CA 1
ATOM 930 C C . LYS A 1 121 ? 13.984 -22.993 -11.422 1.00 88.62 121 LYS A C 1
ATOM 932 O O . LYS A 1 121 ? 14.754 -23.699 -10.776 1.00 88.62 121 LYS A O 1
ATOM 937 N N . PRO A 1 122 ? 12.758 -22.682 -10.959 1.00 87.75 122 PRO A N 1
ATOM 938 C CA . PRO A 1 122 ? 12.303 -23.104 -9.639 1.00 87.75 122 PRO A CA 1
ATOM 939 C C . PRO A 1 122 ? 12.188 -24.631 -9.564 1.00 87.75 122 PRO A C 1
ATOM 941 O O . PRO A 1 122 ? 11.518 -25.259 -10.394 1.00 87.75 122 PRO A O 1
ATOM 944 N N . THR A 1 123 ? 12.814 -25.225 -8.549 1.00 88.44 123 THR A N 1
ATOM 945 C CA . THR A 1 123 ? 12.695 -26.656 -8.255 1.00 88.44 123 THR A CA 1
ATOM 946 C C . THR A 1 123 ? 11.264 -26.975 -7.838 1.00 88.44 123 THR A C 1
ATOM 948 O O . THR A 1 123 ? 10.677 -26.294 -6.997 1.00 88.44 123 THR A O 1
ATOM 951 N N . ARG A 1 124 ? 10.676 -28.015 -8.435 1.00 85.81 124 ARG A N 1
ATOM 952 C CA . ARG A 1 124 ? 9.360 -28.502 -8.010 1.00 85.81 124 ARG A CA 1
ATOM 953 C C . ARG A 1 124 ? 9.487 -29.301 -6.710 1.00 85.81 124 ARG A C 1
ATOM 955 O O . ARG A 1 124 ? 10.477 -30.022 -6.585 1.00 85.81 124 ARG A O 1
ATOM 962 N N . PRO A 1 125 ? 8.493 -29.246 -5.806 1.00 88.12 125 PRO A N 1
ATOM 963 C CA . PRO A 1 125 ? 8.469 -30.117 -4.634 1.00 88.12 125 PRO A CA 1
ATOM 964 C C . PRO A 1 125 ? 8.583 -31.593 -5.048 1.00 88.12 125 PRO A C 1
ATOM 966 O O . PRO A 1 125 ? 7.909 -32.011 -5.994 1.00 88.12 125 PRO A O 1
ATOM 969 N N . GLN A 1 126 ? 9.459 -32.359 -4.390 1.00 91.31 126 GLN A N 1
ATOM 970 C CA . GLN A 1 126 ? 9.753 -33.758 -4.750 1.00 91.31 126 GLN A CA 1
ATOM 971 C C . GLN A 1 126 ? 9.192 -34.779 -3.749 1.00 91.31 126 GLN A C 1
ATOM 973 O O . GLN A 1 126 ? 8.961 -35.918 -4.144 1.00 91.31 126 GLN A O 1
ATOM 978 N N . GLY A 1 127 ? 8.953 -34.389 -2.493 1.00 92.31 127 GLY A N 1
ATOM 979 C CA . GLY A 1 127 ? 8.572 -35.295 -1.411 1.00 92.31 127 GLY A CA 1
ATOM 980 C C . GLY A 1 127 ? 7.162 -35.053 -0.879 1.00 92.31 127 GLY A C 1
ATOM 981 O O . GLY A 1 127 ? 6.221 -34.797 -1.637 1.00 92.31 127 GLY A O 1
ATOM 982 N N . VAL A 1 128 ? 7.025 -35.142 0.445 1.00 91.38 128 VAL A N 1
ATOM 983 C CA . VAL A 1 128 ? 5.755 -34.994 1.179 1.00 91.38 128 VAL A CA 1
ATOM 984 C C . VAL A 1 128 ? 5.066 -33.653 0.925 1.00 91.38 128 VAL A C 1
ATOM 986 O O . VAL A 1 128 ? 3.848 -33.550 1.031 1.00 91.38 128 VAL A O 1
ATOM 989 N N . GLU A 1 129 ? 5.816 -32.638 0.504 1.00 89.06 129 GLU A N 1
ATOM 990 C CA . GLU A 1 129 ? 5.311 -31.313 0.149 1.00 89.06 129 GLU A CA 1
ATOM 991 C C . GLU A 1 129 ? 4.361 -31.356 -1.060 1.00 89.06 129 GLU A C 1
ATOM 993 O O . GLU A 1 129 ? 3.548 -30.452 -1.242 1.00 89.06 129 GLU A O 1
ATOM 998 N N . ARG A 1 130 ? 4.419 -32.415 -1.884 1.00 90.06 130 ARG A N 1
ATOM 999 C CA . ARG A 1 130 ? 3.468 -32.639 -2.987 1.00 90.06 130 ARG A CA 1
ATOM 1000 C C . ARG A 1 130 ? 2.050 -32.955 -2.506 1.00 90.06 130 ARG A C 1
ATOM 1002 O O . ARG A 1 130 ? 1.129 -32.875 -3.313 1.00 90.06 130 ARG A O 1
ATOM 1009 N N . ASN A 1 131 ? 1.882 -33.289 -1.227 1.00 92.81 131 ASN A N 1
ATOM 1010 C CA . ASN A 1 131 ? 0.596 -33.650 -0.632 1.00 92.81 131 ASN A CA 1
ATOM 1011 C C . ASN A 1 131 ? -0.135 -32.448 -0.009 1.00 92.81 131 ASN A C 1
ATOM 1013 O O . ASN A 1 131 ? -1.197 -32.619 0.585 1.00 92.81 131 ASN A O 1
ATOM 1017 N N . VAL A 1 132 ? 0.416 -31.234 -0.113 1.00 89.31 132 VAL A N 1
ATOM 1018 C CA . VAL A 1 132 ? -0.227 -30.027 0.418 1.00 89.31 132 VAL A CA 1
ATOM 1019 C C . VAL A 1 132 ? -1.406 -29.629 -0.472 1.00 89.31 132 VAL A C 1
ATOM 1021 O O . VAL A 1 132 ? -1.228 -29.300 -1.644 1.00 89.31 132 VAL A O 1
ATOM 1024 N N . VAL A 1 133 ? -2.610 -29.607 0.104 1.00 87.62 133 VAL A N 1
ATOM 1025 C CA . VAL A 1 133 ? -3.813 -29.039 -0.519 1.00 87.62 133 VAL A CA 1
ATOM 1026 C C . VAL A 1 133 ? -4.039 -27.644 0.055 1.00 87.62 133 VAL A C 1
ATOM 1028 O O . VAL A 1 133 ? -4.187 -27.482 1.264 1.00 87.62 133 VAL A O 1
ATOM 1031 N N . LEU A 1 134 ? -4.064 -26.633 -0.815 1.00 86.31 134 LEU A N 1
ATOM 1032 C CA . LEU A 1 134 ? -4.372 -25.253 -0.444 1.00 86.31 134 LEU A CA 1
ATOM 1033 C C . LEU A 1 134 ? -5.804 -24.926 -0.858 1.00 86.31 134 LEU A C 1
ATOM 1035 O O . LEU A 1 134 ? -6.147 -25.034 -2.033 1.00 86.31 134 LEU A O 1
ATOM 1039 N N . THR A 1 135 ? -6.615 -24.487 0.102 1.00 80.50 135 THR A N 1
ATOM 1040 C CA . THR A 1 135 ? -7.916 -23.867 -0.171 1.00 80.50 135 THR A CA 1
ATOM 1041 C C . THR A 1 135 ? -7.769 -22.373 0.057 1.00 80.50 135 THR A C 1
ATOM 1043 O O . THR A 1 135 ? -7.303 -21.954 1.114 1.00 80.50 135 THR A O 1
ATOM 1046 N N . LEU A 1 136 ? -8.117 -21.581 -0.954 1.00 85.69 136 LEU A N 1
ATOM 1047 C CA . LEU A 1 136 ? -8.051 -20.126 -0.908 1.00 85.69 136 LEU A CA 1
ATOM 1048 C C . LEU A 1 136 ? -9.467 -19.583 -1.058 1.00 85.69 136 LEU A C 1
ATOM 1050 O O . LEU A 1 136 ? -10.179 -19.958 -1.989 1.00 85.69 136 LEU A O 1
ATOM 1054 N N . TRP A 1 137 ? -9.851 -18.685 -0.163 1.00 79.06 137 TRP A N 1
ATOM 1055 C CA . TRP A 1 137 ? -11.060 -17.884 -0.281 1.00 79.06 137 TRP A CA 1
ATOM 1056 C C . TRP A 1 137 ? -10.706 -16.421 -0.052 1.00 79.06 137 TRP A C 1
ATOM 1058 O O . TRP A 1 137 ? -9.789 -16.102 0.707 1.00 79.06 137 TRP A O 1
ATOM 1068 N N . ASP A 1 138 ? -11.444 -15.540 -0.714 1.00 83.38 138 ASP A N 1
ATOM 1069 C CA . ASP A 1 138 ? -11.468 -14.131 -0.350 1.00 83.38 138 ASP A CA 1
ATOM 1070 C C . ASP A 1 138 ? -12.500 -13.928 0.770 1.00 83.38 138 ASP A C 1
ATOM 1072 O O . ASP A 1 138 ? -13.485 -14.660 0.878 1.00 83.38 138 ASP A O 1
ATOM 1076 N N . TRP A 1 139 ? -12.250 -12.955 1.631 1.00 88.12 139 TRP A N 1
ATOM 1077 C CA . TRP A 1 139 ? -13.052 -12.625 2.809 1.00 88.12 139 TRP A CA 1
ATOM 1078 C C . TRP A 1 139 ? -13.384 -11.128 2.878 1.00 88.12 139 TRP A C 1
ATOM 1080 O O . TRP A 1 139 ? -13.935 -10.652 3.873 1.00 88.12 139 TRP A O 1
ATOM 1090 N N . ALA A 1 140 ? -13.097 -10.395 1.799 1.00 88.44 140 ALA A N 1
ATOM 1091 C CA . ALA A 1 140 ? -13.555 -9.037 1.548 1.00 88.44 140 ALA A CA 1
ATOM 1092 C C . ALA A 1 140 ? -14.443 -8.977 0.284 1.00 88.44 140 ALA A C 1
ATOM 1094 O O . ALA A 1 140 ? -14.792 -9.999 -0.307 1.00 88.44 140 ALA A O 1
ATOM 1095 N N . ALA A 1 141 ? -14.875 -7.772 -0.102 1.00 88.81 141 ALA A N 1
ATOM 1096 C CA . ALA A 1 141 ? -15.582 -7.556 -1.366 1.00 88.81 141 ALA A CA 1
ATOM 1097 C C . ALA A 1 141 ? -14.579 -7.304 -2.513 1.00 88.81 141 ALA A C 1
ATOM 1099 O O . ALA A 1 141 ? -13.494 -6.793 -2.240 1.00 88.81 141 ALA A O 1
ATOM 1100 N N . PRO A 1 142 ? -14.940 -7.548 -3.790 1.00 89.50 142 PRO A N 1
ATOM 1101 C CA . PRO A 1 142 ? -14.022 -7.403 -4.933 1.00 89.50 142 PRO A CA 1
ATOM 1102 C C . PRO A 1 142 ? -13.369 -6.019 -5.099 1.00 89.50 142 PRO A C 1
ATOM 1104 O O . PRO A 1 142 ? -12.320 -5.897 -5.727 1.00 89.50 142 PRO A O 1
ATOM 1107 N N . THR A 1 143 ? -13.993 -4.970 -4.560 1.00 91.31 143 THR A N 1
ATOM 1108 C CA . THR A 1 143 ? -13.517 -3.578 -4.601 1.00 91.31 143 THR A CA 1
ATOM 1109 C C . THR A 1 143 ? -12.770 -3.151 -3.335 1.00 91.31 143 THR A C 1
ATOM 1111 O O . THR A 1 143 ? -12.211 -2.054 -3.289 1.00 91.31 143 THR A O 1
ATOM 1114 N N . ASN A 1 144 ? -12.754 -3.996 -2.302 1.00 91.38 144 ASN A N 1
ATOM 1115 C CA . ASN A 1 144 ? -12.164 -3.679 -1.010 1.00 91.38 144 ASN A CA 1
ATOM 1116 C C . ASN A 1 144 ? -10.711 -4.153 -0.985 1.00 91.38 144 ASN A C 1
ATOM 1118 O O . ASN A 1 144 ? -10.416 -5.340 -1.084 1.00 91.38 144 ASN A O 1
ATOM 1122 N N . TYR A 1 145 ? -9.799 -3.208 -0.805 1.00 87.81 145 TYR A N 1
ATOM 1123 C CA . TYR A 1 145 ? -8.391 -3.484 -0.570 1.00 87.81 145 TYR A CA 1
ATOM 1124 C C . TYR A 1 145 ? -8.178 -3.784 0.917 1.00 87.81 145 TYR A C 1
ATOM 1126 O O . TYR A 1 145 ? -8.528 -2.967 1.767 1.00 87.81 145 TYR A O 1
ATOM 1134 N N . LEU A 1 146 ? -7.606 -4.948 1.228 1.00 89.75 146 LEU A N 1
ATOM 1135 C CA . LEU A 1 146 ? -7.203 -5.330 2.579 1.00 89.75 146 LEU A CA 1
ATOM 1136 C C . LEU A 1 146 ? -5.713 -5.019 2.772 1.00 89.75 146 LEU A C 1
ATOM 1138 O O . LEU A 1 146 ? -4.881 -5.577 2.061 1.00 89.75 146 LEU A O 1
ATOM 1142 N N . HIS A 1 147 ? -5.389 -4.141 3.723 1.00 91.25 147 HIS A N 1
ATOM 1143 C CA . HIS A 1 147 ? -4.013 -3.714 3.992 1.00 91.25 147 HIS A CA 1
ATOM 1144 C C . HIS A 1 147 ? -3.365 -4.536 5.110 1.00 91.25 147 HIS A C 1
ATOM 1146 O O . HIS A 1 147 ? -2.248 -5.019 4.957 1.00 91.25 147 HIS A O 1
ATOM 1152 N N . ASP A 1 148 ? -4.070 -4.707 6.232 1.00 93.00 148 ASP A N 1
ATOM 1153 C CA . ASP A 1 148 ? -3.548 -5.403 7.410 1.00 93.00 148 ASP A CA 1
ATOM 1154 C C . ASP A 1 148 ? -4.548 -6.421 7.954 1.00 93.00 148 ASP A C 1
ATOM 1156 O O . ASP A 1 148 ? -5.755 -6.310 7.738 1.00 93.00 148 ASP A O 1
ATOM 1160 N N . GLU A 1 149 ? -4.048 -7.361 8.752 1.00 94.62 149 GLU A N 1
ATOM 1161 C CA . GLU A 1 149 ? -4.856 -8.281 9.545 1.00 94.62 149 GLU A CA 1
ATOM 1162 C C . GLU A 1 149 ? -4.202 -8.580 10.897 1.00 94.62 149 GLU A C 1
ATOM 1164 O O . GLU A 1 149 ? -2.992 -8.420 11.079 1.00 94.62 149 GLU A O 1
ATOM 1169 N N . VAL A 1 150 ? -5.005 -9.045 11.853 1.00 96.38 150 VAL A N 1
ATOM 1170 C CA . VAL A 1 150 ? -4.511 -9.574 13.122 1.00 96.38 150 VAL A CA 1
ATOM 1171 C C . VAL A 1 150 ? -5.276 -10.827 13.527 1.00 96.38 150 VAL A C 1
ATOM 1173 O O . VAL A 1 150 ? -6.508 -10.856 13.544 1.00 96.38 150 VAL A O 1
ATOM 1176 N N . SER A 1 151 ? -4.523 -11.865 13.885 1.00 95.88 151 SER A N 1
ATOM 1177 C CA . SER A 1 151 ? -5.052 -13.158 14.325 1.00 95.88 151 SER A CA 1
ATOM 1178 C C . SER A 1 151 ? -4.896 -13.404 15.825 1.00 95.88 151 SER A C 1
ATOM 1180 O O . SER A 1 151 ? -5.646 -14.197 16.377 1.00 95.88 151 SER A O 1
ATOM 1182 N N . THR A 1 152 ? -3.961 -12.741 16.513 1.00 96.12 152 THR A N 1
ATOM 1183 C CA . THR A 1 152 ? -3.769 -12.834 17.974 1.00 96.12 152 THR A CA 1
ATOM 1184 C C . THR A 1 152 ? -2.868 -11.699 18.480 1.00 96.12 152 THR A C 1
ATOM 1186 O O . THR A 1 152 ? -2.271 -10.968 17.689 1.00 96.12 152 THR A O 1
ATOM 1189 N N . ASP A 1 153 ? -2.734 -11.546 19.799 1.00 95.06 153 ASP A N 1
ATOM 1190 C CA . ASP A 1 153 ? -1.718 -10.668 20.390 1.00 95.06 153 ASP A CA 1
ATOM 1191 C C . ASP A 1 153 ? -0.323 -11.281 20.197 1.00 95.06 153 ASP A C 1
ATOM 1193 O O . ASP A 1 153 ? -0.054 -12.408 20.617 1.00 95.06 153 ASP A O 1
ATOM 1197 N N . LYS A 1 154 ? 0.599 -10.519 19.606 1.00 91.19 154 LYS A N 1
ATOM 1198 C CA . LYS A 1 154 ? 2.004 -10.919 19.421 1.00 91.19 154 LYS A CA 1
ATOM 1199 C C . LYS A 1 154 ? 2.737 -11.239 20.732 1.00 91.19 154 LYS A C 1
ATOM 1201 O O . LYS A 1 154 ? 3.749 -11.929 20.706 1.00 91.19 154 LYS A O 1
ATOM 1206 N N . ARG A 1 155 ? 2.270 -10.703 21.866 1.00 94.75 155 ARG A N 1
ATOM 1207 C CA . ARG A 1 155 ? 2.833 -10.933 23.208 1.00 94.75 155 ARG A CA 1
ATOM 1208 C C . ARG A 1 155 ? 2.340 -12.249 23.810 1.00 94.75 155 ARG A C 1
ATOM 1210 O O . ARG A 1 155 ? 3.014 -12.818 24.660 1.00 94.75 155 ARG A O 1
ATOM 1217 N N . ASN A 1 156 ? 1.173 -12.725 23.372 1.00 95.44 156 ASN A N 1
ATOM 1218 C CA . ASN A 1 156 ? 0.575 -13.981 23.802 1.00 95.44 156 ASN A CA 1
ATOM 1219 C C . ASN A 1 156 ? -0.136 -14.660 22.614 1.00 95.44 156 ASN A C 1
ATOM 1221 O O . ASN A 1 156 ? -1.331 -14.429 22.394 1.00 95.44 156 ASN A O 1
ATOM 1225 N N . PRO A 1 157 ? 0.551 -15.550 21.875 1.00 92.31 157 PRO A N 1
ATOM 1226 C CA . PRO A 1 157 ? -0.027 -16.208 20.705 1.00 92.31 157 PRO A CA 1
ATOM 1227 C C . PRO A 1 157 ? -1.183 -17.166 21.040 1.00 92.31 157 PRO A C 1
ATOM 1229 O O . PRO A 1 157 ? -1.844 -17.661 20.135 1.00 92.31 157 PRO A O 1
ATOM 1232 N N . ARG A 1 158 ? -1.449 -17.434 22.328 1.00 95.00 158 ARG A N 1
ATOM 1233 C CA . ARG A 1 158 ? -2.568 -18.274 22.781 1.00 95.00 158 ARG A CA 1
ATOM 1234 C C . ARG A 1 158 ? -3.847 -17.486 23.067 1.00 95.00 158 ARG A C 1
ATOM 1236 O O . ARG A 1 158 ? -4.867 -18.111 23.342 1.00 95.00 158 ARG A O 1
ATOM 1243 N N . LEU A 1 159 ? -3.805 -16.150 23.035 1.00 96.50 159 LEU A N 1
ATOM 1244 C CA . LEU A 1 159 ? -4.936 -15.298 23.413 1.00 96.50 159 LEU A CA 1
ATOM 1245 C C . LEU A 1 159 ? -6.183 -15.561 22.557 1.00 96.50 159 LEU A C 1
ATOM 1247 O O . LEU A 1 159 ? -7.286 -15.608 23.092 1.00 96.50 159 LEU A O 1
ATOM 1251 N N . ASN A 1 160 ? -6.004 -15.726 21.245 1.00 96.38 160 ASN A N 1
ATOM 1252 C CA . ASN A 1 160 ? -7.099 -15.839 20.280 1.00 96.38 160 ASN A CA 1
ATOM 1253 C C . ASN A 1 160 ? -7.045 -17.169 19.506 1.00 96.38 160 ASN A C 1
ATOM 1255 O O . ASN A 1 160 ? -7.225 -17.209 18.290 1.00 96.38 160 ASN A O 1
ATOM 1259 N N . ALA A 1 161 ? -6.746 -18.271 20.202 1.00 94.38 161 ALA A N 1
ATOM 1260 C CA . ALA A 1 161 ? -6.683 -19.597 19.589 1.00 94.38 161 ALA A CA 1
ATOM 1261 C C . ALA A 1 161 ? -8.010 -19.948 18.892 1.00 94.38 161 ALA A C 1
ATOM 1263 O O . ALA A 1 161 ? -9.061 -19.952 19.533 1.00 94.38 161 ALA A O 1
ATOM 1264 N N . ASN A 1 162 ? -7.951 -20.243 17.587 1.00 94.06 162 ASN A N 1
ATOM 1265 C CA . ASN A 1 162 ? -9.115 -20.502 16.724 1.00 94.06 162 ASN A CA 1
ATOM 1266 C C . ASN A 1 162 ? -10.173 -19.379 16.723 1.00 94.06 162 ASN A C 1
ATOM 1268 O O . ASN A 1 162 ? -11.328 -19.613 16.366 1.00 94.06 162 ASN A O 1
ATOM 1272 N N . GLY A 1 163 ? -9.802 -18.179 17.169 1.00 95.62 163 GLY A N 1
ATOM 1273 C CA . GLY A 1 163 ? -10.702 -17.043 17.260 1.00 95.62 163 GLY A CA 1
ATOM 1274 C C . GLY A 1 163 ? -10.863 -16.307 15.935 1.00 95.62 163 GLY A C 1
ATOM 1275 O O . GLY A 1 163 ? -10.307 -16.684 14.903 1.00 95.62 163 GLY A O 1
ATOM 1276 N N . LEU A 1 164 ? -11.639 -15.226 15.985 1.00 96.62 164 LEU A N 1
ATOM 1277 C CA . LEU A 1 164 ? -11.894 -14.384 14.821 1.00 96.62 164 LEU A CA 1
ATOM 1278 C C . LEU A 1 164 ? -10.632 -13.613 14.423 1.00 96.62 164 LEU A C 1
ATOM 1280 O O . LEU A 1 164 ? -9.920 -13.100 15.289 1.00 96.62 164 LEU A O 1
ATOM 1284 N N . ILE A 1 165 ? -10.391 -13.507 13.120 1.00 96.44 165 ILE A N 1
ATOM 1285 C CA . ILE A 1 165 ? -9.323 -12.695 12.530 1.00 96.44 165 ILE A CA 1
ATOM 1286 C C . ILE A 1 165 ? -9.940 -11.373 12.079 1.00 96.44 165 ILE A C 1
ATOM 1288 O O . ILE A 1 165 ? -11.030 -11.366 11.508 1.00 96.44 165 ILE A O 1
ATOM 1292 N N . TYR A 1 166 ? -9.256 -10.262 12.342 1.00 97.06 166 TYR A N 1
ATOM 1293 C CA . TYR A 1 166 ? -9.743 -8.916 12.039 1.00 97.06 166 TYR A CA 1
ATOM 1294 C C . TYR A 1 166 ? -8.846 -8.250 11.007 1.00 97.06 166 TYR A C 1
ATOM 1296 O O . TYR A 1 166 ? -7.643 -8.125 11.231 1.00 97.06 166 TYR A O 1
ATOM 1304 N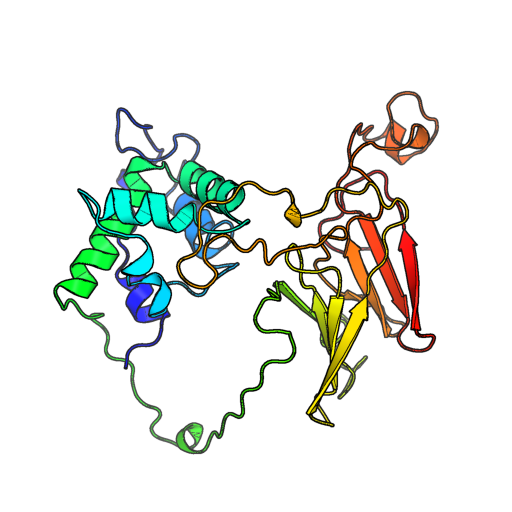 N . GLY A 1 167 ? -9.437 -7.815 9.898 1.00 95.81 167 GLY A N 1
ATOM 1305 C CA . GLY A 1 167 ? -8.750 -7.075 8.848 1.00 95.81 167 GLY A CA 1
ATOM 1306 C C . GLY A 1 167 ? -8.830 -5.559 9.022 1.00 95.81 167 GLY A C 1
ATOM 1307 O O . GLY A 1 167 ? -9.611 -5.050 9.820 1.00 95.81 167 GLY A O 1
ATOM 1308 N N . ALA A 1 168 ? -8.051 -4.822 8.239 1.00 95.81 168 ALA A N 1
ATOM 1309 C CA . ALA A 1 168 ? -8.151 -3.377 8.091 1.00 95.81 168 ALA A CA 1
ATOM 1310 C C . ALA A 1 168 ? -8.044 -3.001 6.610 1.00 95.81 168 ALA A C 1
ATOM 1312 O O . ALA A 1 168 ? -7.070 -3.332 5.933 1.00 95.81 168 ALA A O 1
ATOM 1313 N N . THR A 1 169 ? -9.063 -2.312 6.107 1.00 94.56 169 THR A N 1
ATOM 1314 C CA . THR A 1 169 ? -9.253 -2.004 4.678 1.00 94.56 169 THR A CA 1
ATOM 1315 C C . THR A 1 169 ? -8.639 -0.681 4.232 1.00 94.56 169 THR A C 1
ATOM 1317 O O . THR A 1 169 ? -8.822 -0.258 3.087 1.00 94.56 169 THR A O 1
ATOM 1320 N N . GLU A 1 170 ? -7.923 -0.016 5.140 1.00 94.00 170 GLU A N 1
ATOM 1321 C CA . GLU A 1 170 ? -7.247 1.257 4.925 1.00 94.00 170 GLU A CA 1
ATOM 1322 C C . GLU A 1 170 ? -8.096 2.260 4.136 1.00 94.00 170 GLU A C 1
ATOM 1324 O O . GLU A 1 170 ? -9.157 2.673 4.605 1.00 94.00 170 GLU A O 1
ATOM 1329 N N . GLU A 1 171 ? -7.635 2.673 2.957 1.00 93.81 171 GLU A N 1
ATOM 1330 C CA . GLU A 1 171 ? -8.274 3.699 2.143 1.00 93.81 171 GLU A CA 1
ATOM 1331 C C . GLU A 1 171 ? -9.484 3.174 1.356 1.00 93.81 171 GLU A C 1
ATOM 1333 O O . GLU A 1 171 ? -10.206 3.985 0.790 1.00 93.81 171 GLU A O 1
ATOM 1338 N N . SER A 1 172 ? -9.759 1.867 1.299 1.00 94.88 172 SER A N 1
ATOM 1339 C CA . SER A 1 172 ? -10.801 1.354 0.393 1.00 94.88 172 SER A CA 1
ATOM 1340 C C . SER A 1 172 ? -12.226 1.440 0.924 1.00 94.88 172 SER A C 1
ATOM 1342 O O . SER A 1 172 ? -13.130 1.789 0.174 1.00 94.88 172 SER A O 1
ATOM 1344 N N . THR A 1 173 ? -12.456 1.145 2.201 1.00 96.69 173 THR A N 1
ATOM 1345 C CA . THR A 1 173 ? -13.790 1.215 2.811 1.00 96.69 173 THR A CA 1
ATOM 1346 C C . THR A 1 173 ? -13.694 1.352 4.328 1.00 96.69 173 THR A C 1
ATOM 1348 O O . THR A 1 173 ? -12.710 0.924 4.930 1.00 96.69 173 THR A O 1
ATOM 1351 N N . ASP A 1 174 ? -14.748 1.875 4.953 1.00 96.75 174 ASP A N 1
ATOM 1352 C CA . ASP A 1 174 ? -14.920 1.901 6.412 1.00 96.75 174 ASP A CA 1
ATOM 1353 C C . ASP A 1 174 ? -15.398 0.561 7.004 1.00 96.75 174 ASP A C 1
ATOM 1355 O O . ASP A 1 174 ? -15.701 0.476 8.194 1.00 96.75 174 ASP A O 1
ATOM 1359 N N . LEU A 1 175 ? -15.504 -0.490 6.189 1.00 96.69 175 LEU A N 1
ATOM 1360 C CA . LEU A 1 175 ? -15.910 -1.831 6.605 1.00 96.69 175 LEU A CA 1
ATOM 1361 C C . LEU A 1 175 ? -14.683 -2.717 6.854 1.00 96.69 175 LEU A C 1
ATOM 1363 O O . LEU A 1 175 ? -14.083 -3.200 5.896 1.00 96.69 175 LEU A O 1
ATOM 1367 N N . PHE A 1 176 ? -14.343 -3.004 8.114 1.00 96.12 176 PHE A N 1
ATOM 1368 C CA . PHE A 1 176 ? -13.328 -4.026 8.380 1.00 96.12 176 PHE A CA 1
ATOM 1369 C C . PHE A 1 176 ? -13.914 -5.436 8.272 1.00 96.12 176 PHE A C 1
ATOM 1371 O O . PHE A 1 176 ? -14.971 -5.699 8.862 1.00 96.12 176 PHE A O 1
ATOM 1378 N N . PRO A 1 177 ? -13.242 -6.363 7.564 1.00 95.75 177 PRO A N 1
ATOM 1379 C CA . PRO A 1 177 ? -13.659 -7.751 7.505 1.00 95.75 177 PRO A CA 1
ATOM 1380 C C . PRO A 1 177 ? -13.281 -8.498 8.784 1.00 95.75 177 PRO A C 1
ATOM 1382 O O . PRO A 1 177 ? -12.280 -8.208 9.445 1.00 95.75 177 PRO A O 1
ATOM 1385 N N . VAL A 1 178 ? -14.102 -9.489 9.111 1.00 96.44 178 VAL A N 1
ATOM 1386 C CA . VAL A 1 178 ? -13.909 -10.415 10.221 1.00 96.44 178 VAL A CA 1
ATOM 1387 C C . VAL A 1 178 ? -14.070 -11.832 9.681 1.00 96.44 178 VAL A C 1
ATOM 1389 O O . VAL A 1 178 ? -15.113 -12.158 9.114 1.00 96.44 178 VAL A O 1
ATOM 1392 N N . LEU A 1 179 ? -13.050 -12.674 9.843 1.00 95.31 179 LEU A N 1
ATOM 1393 C CA . LEU A 1 179 ? -13.076 -14.077 9.422 1.00 95.31 179 LEU A CA 1
ATOM 1394 C C . LEU A 1 179 ? -13.173 -14.981 10.636 1.00 95.31 179 LEU A C 1
ATOM 1396 O O . LEU A 1 179 ? -12.361 -14.896 11.553 1.00 95.31 179 LEU A O 1
ATOM 1400 N N . ASP A 1 180 ? -14.148 -15.882 10.603 1.00 95.38 180 ASP A N 1
ATOM 1401 C CA . ASP A 1 180 ? -14.173 -17.083 11.426 1.00 95.38 180 ASP A CA 1
ATOM 1402 C C . ASP A 1 180 ? -13.453 -18.204 10.657 1.00 95.38 180 ASP A C 1
ATOM 1404 O O . ASP A 1 180 ? -14.038 -18.764 9.720 1.00 95.38 180 ASP A O 1
ATOM 1408 N N . PRO A 1 181 ? -12.193 -18.534 11.007 1.00 92.50 181 PRO A N 1
ATOM 1409 C CA . PRO A 1 181 ? -11.424 -19.542 10.287 1.00 92.50 181 PRO A CA 1
ATOM 1410 C C . PRO A 1 181 ? -11.911 -20.970 10.566 1.00 92.50 181 PRO A C 1
ATOM 1412 O O . PRO A 1 181 ? -11.575 -21.868 9.808 1.00 92.50 181 PRO A O 1
ATOM 1415 N N . VAL A 1 182 ? -12.701 -21.197 11.624 1.00 94.06 182 VAL A N 1
ATOM 1416 C CA . VAL A 1 182 ? -13.247 -22.522 11.964 1.00 94.06 182 VAL A CA 1
ATOM 1417 C C . VAL A 1 182 ? -14.529 -22.796 11.185 1.00 94.06 182 VAL A C 1
ATOM 1419 O O . VAL A 1 182 ? -14.758 -23.914 10.732 1.00 94.06 182 VAL A O 1
ATOM 1422 N N . ARG A 1 183 ? -15.383 -21.777 11.038 1.00 93.81 183 ARG A N 1
ATOM 1423 C CA . ARG A 1 183 ? -16.664 -21.885 10.317 1.00 93.81 183 ARG A CA 1
ATOM 1424 C C . ARG A 1 183 ? -16.590 -21.437 8.861 1.00 93.81 183 ARG A C 1
ATOM 1426 O O . ARG A 1 183 ? -17.604 -21.506 8.173 1.00 93.81 183 ARG A O 1
ATOM 1433 N N . HIS A 1 184 ? -15.433 -20.950 8.414 1.00 91.38 184 HIS A N 1
ATOM 1434 C CA . HIS A 1 184 ? -15.216 -20.392 7.076 1.00 91.38 184 HIS A CA 1
ATOM 1435 C C . HIS A 1 184 ? -16.235 -19.295 6.728 1.00 91.38 184 HIS A C 1
ATOM 1437 O O . HIS A 1 184 ? -16.803 -19.265 5.637 1.00 91.38 184 HIS A O 1
ATOM 1443 N N . ARG A 1 185 ? -16.508 -18.400 7.686 1.00 93.06 185 ARG A N 1
ATOM 1444 C CA . ARG A 1 185 ? -17.504 -17.331 7.536 1.00 93.06 185 ARG A CA 1
ATOM 1445 C C . ARG A 1 185 ? -16.832 -15.968 7.590 1.00 93.06 185 ARG A C 1
ATOM 1447 O O . ARG A 1 185 ? -16.180 -15.646 8.578 1.00 93.06 185 ARG A O 1
ATOM 1454 N N . ALA A 1 186 ? -17.070 -15.157 6.564 1.00 93.56 186 ALA A N 1
ATOM 1455 C CA . ALA A 1 186 ? -16.689 -13.753 6.536 1.00 93.56 186 ALA A CA 1
ATOM 1456 C C . ALA A 1 186 ? -17.879 -12.862 6.925 1.00 93.56 186 ALA A C 1
ATOM 1458 O O . ALA A 1 186 ? -19.005 -13.058 6.460 1.00 93.56 186 ALA A O 1
ATOM 1459 N N . THR A 1 187 ? -17.634 -11.878 7.782 1.00 94.94 187 THR A N 1
ATOM 1460 C CA . THR A 1 187 ? -18.557 -10.780 8.093 1.00 94.94 187 THR A CA 1
ATOM 1461 C C . THR A 1 187 ? -17.812 -9.451 8.018 1.00 94.94 187 THR A C 1
ATOM 1463 O O . THR A 1 187 ? -16.599 -9.419 7.828 1.00 94.94 187 THR A O 1
ATOM 1466 N N . GLN A 1 188 ? -18.532 -8.335 8.119 1.00 95.44 188 GLN A N 1
ATOM 1467 C CA . GLN A 1 188 ? -17.943 -6.999 8.083 1.00 95.44 188 GLN A CA 1
ATOM 1468 C C . GLN A 1 188 ? -18.569 -6.113 9.154 1.00 95.44 188 GLN A C 1
ATOM 1470 O O . GLN A 1 188 ? -19.757 -6.238 9.456 1.00 95.44 188 GLN A O 1
ATOM 1475 N N . ILE A 1 189 ? -17.769 -5.208 9.713 1.00 97.00 189 ILE A N 1
ATOM 1476 C CA . ILE A 1 189 ? -18.205 -4.238 10.718 1.00 97.00 189 ILE A CA 1
ATOM 1477 C C . ILE A 1 189 ? -17.784 -2.845 10.260 1.00 97.00 189 ILE A C 1
ATOM 1479 O O . ILE A 1 189 ? -16.654 -2.635 9.822 1.00 97.00 189 ILE A O 1
ATOM 1483 N N . ARG A 1 190 ? -18.699 -1.877 10.362 1.00 97.06 190 ARG A N 1
ATOM 1484 C CA . ARG A 1 190 ? -18.424 -0.484 10.000 1.00 97.06 190 ARG A CA 1
ATOM 1485 C C . ARG A 1 190 ? -17.717 0.243 11.139 1.00 97.06 190 ARG A C 1
ATOM 1487 O O . ARG A 1 190 ? -18.271 0.372 12.229 1.00 97.06 190 ARG A O 1
ATOM 1494 N N . MET A 1 191 ? -16.529 0.765 10.864 1.00 97.31 191 MET A N 1
ATOM 1495 C CA . MET A 1 191 ? -15.837 1.708 11.735 1.00 97.31 191 MET A CA 1
ATOM 1496 C C . MET A 1 191 ? -16.482 3.099 11.588 1.00 97.31 191 MET A C 1
ATOM 1498 O O . MET A 1 191 ? -16.627 3.580 10.465 1.00 97.31 191 MET A O 1
ATOM 1502 N N . PRO A 1 192 ? -16.899 3.758 12.682 1.00 97.00 192 PRO A N 1
ATOM 1503 C CA . PRO A 1 192 ? -17.447 5.105 12.619 1.00 97.00 192 PRO A CA 1
ATOM 1504 C C . PRO A 1 192 ? -16.352 6.180 12.688 1.00 97.00 192 PRO A C 1
ATOM 1506 O O . PRO A 1 192 ? -15.271 5.964 13.237 1.00 97.00 192 PRO A O 1
ATOM 1509 N N . VAL A 1 193 ? -16.686 7.383 12.223 1.00 96.12 193 VAL A N 1
ATOM 1510 C CA . VAL A 1 193 ? -15.989 8.638 12.552 1.00 96.12 193 VAL A CA 1
ATOM 1511 C C . VAL A 1 193 ? -16.856 9.470 13.501 1.00 96.12 193 VAL A C 1
ATOM 1513 O O . VAL A 1 193 ? -18.071 9.289 13.556 1.00 96.12 193 VAL A O 1
ATOM 1516 N N . ARG A 1 194 ? -16.255 10.383 14.275 1.00 94.50 194 ARG A N 1
ATOM 1517 C CA . ARG A 1 194 ? -17.010 11.311 15.142 1.00 94.50 194 ARG A CA 1
ATOM 1518 C C . ARG A 1 194 ? -17.644 12.445 14.347 1.00 94.50 194 ARG A C 1
ATOM 1520 O O . ARG A 1 194 ? -18.719 12.906 14.706 1.00 94.50 194 ARG A O 1
ATOM 1527 N N . ASP A 1 195 ? -16.945 12.907 13.316 1.00 91.31 195 ASP A N 1
ATOM 1528 C CA . ASP A 1 195 ? -17.375 14.012 12.467 1.00 91.31 195 ASP A CA 1
ATOM 1529 C C . ASP A 1 195 ? -17.596 13.492 11.038 1.00 91.31 195 ASP A C 1
ATOM 1531 O O . ASP A 1 195 ? -16.633 13.032 10.410 1.00 91.31 195 ASP A O 1
ATOM 1535 N N . PRO A 1 196 ? -18.834 13.554 10.513 1.00 90.56 196 PRO A N 1
ATOM 1536 C CA . PRO A 1 196 ? -19.155 13.085 9.168 1.00 90.56 196 PRO A CA 1
ATOM 1537 C C . PRO A 1 196 ? -18.449 13.883 8.063 1.00 90.56 196 PRO A C 1
ATOM 1539 O O . PRO A 1 196 ? -18.339 13.381 6.949 1.00 90.56 196 PRO A O 1
ATOM 1542 N N . ASN A 1 197 ? -17.916 15.075 8.357 1.00 91.44 197 ASN A N 1
ATOM 1543 C CA . ASN A 1 197 ? -17.117 15.870 7.420 1.00 91.44 197 ASN A CA 1
ATOM 1544 C C . ASN A 1 197 ? -15.660 15.391 7.311 1.00 91.44 197 ASN A C 1
ATOM 1546 O O . ASN A 1 197 ? -14.850 16.015 6.622 1.00 91.44 197 ASN A O 1
ATOM 1550 N N . THR A 1 198 ? -15.291 14.300 7.992 1.00 94.06 198 THR A N 1
ATOM 1551 C CA . THR A 1 198 ? -13.972 13.679 7.823 1.00 94.06 198 THR A CA 1
ATOM 1552 C C . THR A 1 198 ? -13.762 13.320 6.342 1.00 94.06 198 THR A C 1
ATOM 1554 O O . THR A 1 198 ? -14.611 12.636 5.764 1.00 94.06 198 THR A O 1
ATOM 1557 N N . PRO A 1 199 ? -12.659 13.759 5.701 1.00 93.75 199 PRO A N 1
ATOM 1558 C CA . PRO A 1 199 ? -12.440 13.508 4.279 1.00 93.75 199 PRO A CA 1
ATOM 1559 C C . PRO A 1 199 ? -12.427 12.016 3.938 1.00 93.75 199 PRO A C 1
ATOM 1561 O O . PRO A 1 199 ? -11.777 11.226 4.629 1.00 93.75 199 PRO A O 1
ATOM 1564 N N . SER A 1 200 ? -13.101 11.660 2.842 1.00 95.88 200 SER A N 1
ATOM 1565 C CA . SER A 1 200 ? -13.108 10.304 2.283 1.00 95.88 200 SER A CA 1
ATOM 1566 C C . SER A 1 200 ? -12.071 10.158 1.169 1.00 95.88 200 SER A C 1
ATOM 1568 O O . SER A 1 200 ? -11.893 11.065 0.349 1.00 95.88 200 SER A O 1
ATOM 1570 N N . SER A 1 201 ? -11.458 8.978 1.073 1.00 95.75 201 SER A N 1
ATOM 1571 C CA . SER A 1 201 ? -10.644 8.559 -0.079 1.00 95.75 201 SER A CA 1
ATOM 1572 C C . SER A 1 201 ? -11.411 8.596 -1.411 1.00 95.75 201 SER A C 1
ATOM 1574 O O . SER A 1 201 ? -10.802 8.674 -2.484 1.00 95.75 201 SER A O 1
ATOM 1576 N N . LYS A 1 202 ? -12.750 8.650 -1.366 1.00 96.25 202 LYS A N 1
ATOM 1577 C CA . LYS A 1 202 ? -13.609 8.903 -2.528 1.00 96.25 202 LYS A CA 1
ATOM 1578 C C . LYS A 1 202 ? -13.315 10.219 -3.218 1.00 96.25 202 LYS A C 1
ATOM 1580 O O . LYS A 1 202 ? -13.680 10.357 -4.373 1.00 96.25 202 LYS A O 1
ATOM 1585 N N . GLN A 1 203 ? -12.664 11.178 -2.563 1.00 95.12 203 GLN A N 1
ATOM 1586 C CA . GLN A 1 203 ? -12.298 12.468 -3.155 1.00 95.12 203 GLN A CA 1
ATOM 1587 C C . GLN A 1 203 ? -10.884 12.472 -3.759 1.00 95.12 203 GLN A C 1
ATOM 1589 O O . GLN A 1 203 ? -10.501 13.446 -4.403 1.00 95.12 203 GLN A O 1
ATOM 1594 N N . ASN A 1 204 ? -10.112 11.388 -3.608 1.00 95.75 204 ASN A N 1
ATOM 1595 C CA . ASN A 1 204 ? -8.732 11.328 -4.093 1.00 95.75 204 ASN A CA 1
ATOM 1596 C C . ASN A 1 204 ? -8.652 11.544 -5.615 1.00 95.75 204 ASN A C 1
ATOM 1598 O O . ASN A 1 204 ? -9.534 11.088 -6.351 1.00 95.75 204 ASN A O 1
ATOM 1602 N N . PRO A 1 205 ? -7.600 12.198 -6.130 1.00 96.31 205 PRO A N 1
ATOM 1603 C CA . PRO A 1 205 ? -7.359 12.260 -7.567 1.00 96.31 205 PRO A CA 1
ATOM 1604 C C . PRO A 1 205 ? -7.207 10.854 -8.166 1.00 96.31 205 PRO A C 1
ATOM 1606 O O . PRO A 1 205 ? -6.564 9.993 -7.567 1.00 96.31 205 PRO A O 1
ATOM 1609 N N . MET A 1 206 ? -7.768 10.629 -9.356 1.00 95.81 206 MET A N 1
ATOM 1610 C CA . MET A 1 206 ? -7.567 9.392 -10.115 1.00 95.81 206 MET A CA 1
ATOM 1611 C C . MET A 1 206 ? -7.637 9.641 -11.617 1.00 95.81 206 MET A C 1
ATOM 1613 O O . MET A 1 206 ? -8.376 10.517 -12.066 1.00 95.81 206 MET A O 1
ATOM 1617 N N . LEU A 1 207 ? -6.914 8.823 -12.379 1.00 97.12 207 LEU A N 1
ATOM 1618 C CA . LEU A 1 207 ? -7.234 8.541 -13.775 1.00 97.12 207 LEU A CA 1
ATOM 1619 C C . LEU A 1 207 ? -7.965 7.192 -13.883 1.00 97.12 207 LEU A C 1
ATOM 1621 O O . LEU A 1 207 ? -7.887 6.385 -12.947 1.00 97.12 207 LEU A O 1
ATOM 1625 N N . PRO A 1 208 ? -8.628 6.918 -15.020 1.00 96.75 208 PRO A N 1
ATOM 1626 C CA . PRO A 1 208 ? -9.378 5.684 -15.221 1.00 96.75 208 PRO A CA 1
ATOM 1627 C C . PRO A 1 208 ? -8.524 4.432 -14.979 1.00 96.75 208 PRO A C 1
ATOM 1629 O O . PRO A 1 208 ? -7.372 4.356 -15.432 1.00 96.75 208 PRO A O 1
ATOM 1632 N N . SER A 1 209 ? -9.100 3.463 -14.270 1.00 95.06 209 SER A N 1
ATOM 1633 C CA . SER A 1 209 ? -8.552 2.128 -14.031 1.00 95.06 209 SER A CA 1
ATOM 1634 C C . SER A 1 209 ? -8.756 1.220 -15.240 1.00 95.06 209 SER A C 1
ATOM 1636 O O . SER A 1 209 ? -9.803 1.251 -15.875 1.00 95.06 209 SER A O 1
ATOM 1638 N N . ALA A 1 210 ? -7.797 0.331 -15.501 1.00 94.00 210 ALA A N 1
ATOM 1639 C CA . ALA A 1 210 ? -7.947 -0.712 -16.519 1.00 94.00 210 ALA A CA 1
ATOM 1640 C C . ALA A 1 210 ? -9.056 -1.734 -16.195 1.00 94.00 210 ALA A C 1
ATOM 1642 O O . ALA A 1 210 ? -9.496 -2.449 -17.086 1.00 94.00 210 ALA A O 1
ATOM 1643 N N . TYR A 1 211 ? -9.480 -1.827 -14.928 1.00 92.69 211 TYR A N 1
ATOM 1644 C CA . TYR A 1 211 ? -10.443 -2.835 -14.465 1.00 92.69 211 TYR A CA 1
ATOM 1645 C C . TYR A 1 211 ? -11.819 -2.250 -14.138 1.00 92.69 211 TYR A C 1
ATOM 1647 O O . TYR A 1 211 ? -12.828 -2.901 -14.375 1.00 92.69 211 TYR A O 1
ATOM 1655 N N . TRP A 1 212 ? -11.848 -1.028 -13.600 1.00 95.00 212 TRP A N 1
ATOM 1656 C CA . TRP A 1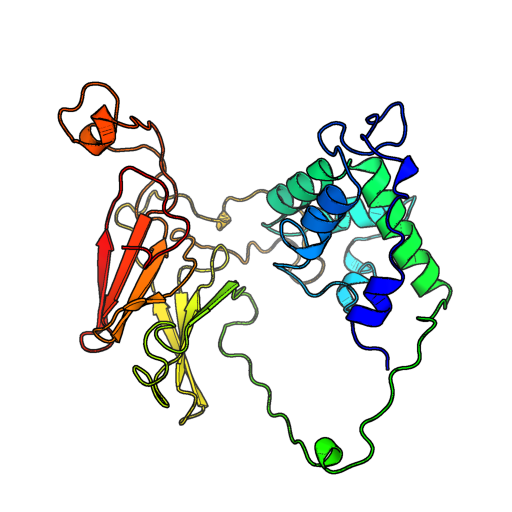 212 ? -13.063 -0.378 -13.085 1.00 95.00 212 TRP A CA 1
ATOM 1657 C C . TRP A 1 212 ? -13.391 0.937 -13.809 1.00 95.00 212 TRP A C 1
ATOM 1659 O O . TRP A 1 212 ? -14.311 1.648 -13.422 1.00 95.00 212 TRP A O 1
ATOM 1669 N N . GLY A 1 213 ? -12.626 1.293 -14.848 1.00 95.19 213 GLY A N 1
ATOM 1670 C CA . GLY A 1 213 ? -12.806 2.548 -15.575 1.00 95.19 213 GLY A CA 1
ATOM 1671 C C . GLY A 1 213 ? -12.756 3.758 -14.642 1.00 95.19 213 GLY A C 1
ATOM 1672 O O . GLY A 1 213 ? -11.838 3.889 -13.826 1.00 95.19 213 GLY A O 1
ATOM 1673 N N . ASP A 1 214 ? -13.761 4.620 -14.755 1.00 95.81 214 ASP A N 1
ATOM 1674 C CA . ASP A 1 214 ? -13.861 5.888 -14.022 1.00 95.81 214 ASP A CA 1
ATOM 1675 C C . ASP A 1 214 ? -14.510 5.727 -12.637 1.00 95.81 214 ASP A C 1
ATOM 1677 O O . ASP A 1 214 ? -14.674 6.705 -11.903 1.00 95.81 214 ASP A O 1
ATOM 1681 N N . GLU A 1 215 ? -14.890 4.502 -12.262 1.00 96.38 215 GLU A N 1
ATOM 1682 C CA . GLU A 1 215 ? -15.563 4.234 -10.998 1.00 96.38 215 GLU A CA 1
ATOM 1683 C C . GLU A 1 215 ? -14.629 4.468 -9.800 1.00 96.38 215 GLU A C 1
ATOM 1685 O O . GLU A 1 215 ? -13.551 3.878 -9.671 1.00 96.38 215 GLU A O 1
ATOM 1690 N N . ARG A 1 216 ? -15.076 5.329 -8.879 1.00 96.12 216 ARG A N 1
ATOM 1691 C CA . ARG A 1 216 ? -14.407 5.613 -7.603 1.00 96.12 216 ARG A CA 1
ATOM 1692 C C . ARG A 1 216 ? -14.772 4.545 -6.574 1.00 96.12 216 ARG A C 1
ATOM 1694 O O . ARG A 1 216 ? -15.687 4.741 -5.776 1.00 96.12 216 ARG A O 1
ATOM 1701 N N . ILE A 1 217 ? -14.055 3.427 -6.614 1.00 96.38 217 ILE A N 1
ATOM 1702 C CA . ILE A 1 217 ? -14.326 2.245 -5.785 1.00 96.38 217 ILE A CA 1
ATOM 1703 C C . ILE A 1 217 ? -13.858 2.365 -4.326 1.00 96.38 217 ILE A C 1
ATOM 1705 O O . ILE A 1 217 ? -14.311 1.597 -3.483 1.00 96.38 217 ILE A O 1
ATOM 1709 N N . TRP A 1 218 ? -12.952 3.295 -4.007 1.00 96.56 218 TRP A N 1
ATOM 1710 C CA . TRP A 1 218 ? -12.529 3.544 -2.625 1.00 96.56 218 TRP A CA 1
ATOM 1711 C C . TRP A 1 218 ? -13.390 4.626 -1.968 1.00 96.56 218 TRP A C 1
ATOM 1713 O O . TRP A 1 218 ? -13.574 5.702 -2.538 1.00 96.56 218 TRP A O 1
ATOM 1723 N N . ASP A 1 219 ? -13.890 4.349 -0.765 1.00 96.31 219 ASP A N 1
ATOM 1724 C CA . ASP A 1 219 ? -14.738 5.249 0.023 1.00 96.31 219 ASP A CA 1
ATOM 1725 C C . ASP A 1 219 ? -14.538 5.010 1.532 1.00 96.31 219 ASP A C 1
ATOM 1727 O O . ASP A 1 219 ? -15.377 4.427 2.222 1.00 96.31 219 ASP A O 1
ATOM 1731 N N . SER A 1 220 ? -13.364 5.396 2.031 1.00 96.62 220 SER A N 1
ATOM 1732 C CA . SER A 1 220 ? -12.978 5.283 3.441 1.00 96.62 220 SER A CA 1
ATOM 1733 C C . SER A 1 220 ? -12.772 6.665 4.044 1.00 96.62 220 SER A C 1
ATOM 1735 O O . SER A 1 220 ? -11.920 7.431 3.581 1.00 96.62 220 SER A O 1
ATOM 1737 N N . GLN A 1 221 ? -13.521 6.979 5.100 1.00 97.06 221 GLN A N 1
ATOM 1738 C CA . GLN A 1 221 ? -13.269 8.141 5.956 1.00 97.06 221 GLN A CA 1
ATOM 1739 C C . GLN A 1 221 ? -12.310 7.800 7.094 1.00 97.06 221 GLN A C 1
ATOM 1741 O O . GLN A 1 221 ? -11.565 8.656 7.570 1.00 97.06 221 GLN A O 1
ATOM 1746 N N . THR A 1 222 ? -12.337 6.551 7.551 1.00 95.69 222 THR A N 1
ATOM 1747 C CA . THR A 1 222 ? -11.636 6.091 8.750 1.00 95.69 222 THR A CA 1
ATOM 1748 C C . THR A 1 222 ? -10.185 5.749 8.478 1.00 95.69 222 THR A C 1
ATOM 1750 O O . THR A 1 222 ? -9.372 5.885 9.389 1.00 95.69 222 THR A O 1
ATOM 1753 N N . SER A 1 223 ? -9.821 5.347 7.253 1.00 94.81 223 SER A N 1
ATOM 1754 C CA . SER A 1 223 ? -8.431 5.033 6.890 1.00 94.81 223 SER A CA 1
ATOM 1755 C C . SER A 1 223 ? -7.785 4.111 7.943 1.00 94.81 223 SER A C 1
ATOM 1757 O O . SER A 1 223 ? -6.761 4.431 8.552 1.00 94.81 223 SER A O 1
ATOM 1759 N N . MET A 1 224 ? -8.480 3.019 8.275 1.00 94.44 224 MET A N 1
ATOM 1760 C CA . MET A 1 224 ? -8.104 2.135 9.379 1.00 94.44 224 MET A CA 1
ATOM 1761 C C . MET A 1 224 ? -6.872 1.289 9.045 1.00 94.44 224 MET A C 1
ATOM 1763 O O . MET A 1 224 ? -6.726 0.795 7.934 1.00 94.44 224 MET A O 1
ATOM 1767 N N . HIS A 1 225 ? -5.990 1.098 10.015 1.00 93.88 225 HIS A N 1
ATOM 1768 C CA . HIS A 1 225 ? -4.687 0.481 9.803 1.00 93.88 225 HIS A CA 1
ATOM 1769 C C . HIS A 1 225 ? -4.180 -0.172 11.091 1.00 93.88 225 HIS A C 1
ATOM 1771 O O . HIS A 1 225 ? -4.565 0.225 12.196 1.00 93.88 225 HIS A O 1
ATOM 1777 N N . ASN A 1 226 ? -3.272 -1.134 10.943 1.00 91.56 226 ASN A N 1
ATOM 1778 C CA . ASN A 1 226 ? -2.545 -1.824 12.004 1.00 91.56 226 ASN A CA 1
ATOM 1779 C C . ASN A 1 226 ? -3.479 -2.295 13.142 1.00 91.56 226 ASN A C 1
ATOM 1781 O O . ASN A 1 226 ? -3.365 -1.790 14.268 1.00 91.56 226 ASN A O 1
ATOM 1785 N N . PRO A 1 227 ? -4.422 -3.216 12.858 1.00 95.62 227 PRO A N 1
ATOM 1786 C CA . PRO A 1 227 ? -5.238 -3.839 13.883 1.00 95.62 227 PRO A CA 1
ATOM 1787 C C . PRO A 1 227 ? -4.337 -4.626 14.841 1.00 95.62 227 PRO A C 1
ATOM 1789 O O . PRO A 1 227 ? -3.411 -5.313 14.419 1.00 95.62 227 PRO A O 1
ATOM 1792 N N . MET A 1 228 ? -4.572 -4.509 16.144 1.00 96.25 228 MET A N 1
ATOM 1793 C CA . MET A 1 228 ? -3.739 -5.121 17.180 1.00 96.25 228 MET A CA 1
ATOM 1794 C C . MET A 1 228 ? -4.595 -5.599 18.345 1.00 96.25 228 MET A C 1
ATOM 1796 O O . MET A 1 228 ? -5.386 -4.830 18.885 1.00 96.25 228 MET A O 1
ATOM 1800 N N . PHE A 1 229 ? -4.405 -6.841 18.783 1.00 97.25 229 PHE A N 1
ATOM 1801 C CA . PHE A 1 229 ? -5.007 -7.302 20.030 1.00 97.25 229 PHE A CA 1
ATOM 1802 C C . PHE A 1 229 ? -4.295 -6.713 21.248 1.00 97.25 229 PHE A C 1
ATOM 1804 O O . PHE A 1 229 ? -3.067 -6.606 21.268 1.00 97.25 229 PHE A O 1
ATOM 1811 N N . ASP A 1 230 ? -5.071 -6.390 22.279 1.00 95.31 230 ASP A N 1
ATOM 1812 C CA . ASP A 1 230 ? -4.556 -6.241 23.637 1.00 95.31 230 ASP A CA 1
ATOM 1813 C C . ASP A 1 230 ? -4.727 -7.519 24.465 1.00 95.31 230 ASP A C 1
ATOM 1815 O O . ASP A 1 230 ? -5.356 -8.484 24.037 1.00 95.31 230 ASP A O 1
ATOM 1819 N N . GLU A 1 231 ? -4.211 -7.514 25.692 1.00 94.75 231 GLU A N 1
ATOM 1820 C CA . GLU A 1 231 ? -4.222 -8.661 26.602 1.00 94.75 231 GLU A CA 1
ATOM 1821 C C . GLU A 1 231 ? -5.631 -9.102 27.028 1.00 94.75 231 GLU A C 1
ATOM 1823 O O . GLU A 1 231 ? -5.803 -10.195 27.568 1.00 94.75 231 GLU A O 1
ATOM 1828 N N . LYS A 1 232 ? -6.647 -8.262 26.795 1.00 95.12 232 LYS A N 1
ATOM 1829 C CA . LYS A 1 232 ? -8.050 -8.531 27.129 1.00 95.12 232 LYS A CA 1
ATOM 1830 C C . LYS A 1 232 ? -8.837 -9.077 25.939 1.00 95.12 232 LYS A C 1
ATOM 1832 O O . LYS A 1 232 ? -10.018 -9.386 26.105 1.00 95.12 232 LYS A O 1
ATOM 1837 N N . GLY A 1 233 ? -8.209 -9.207 24.770 1.00 95.81 233 GLY A N 1
ATOM 1838 C CA . GLY A 1 233 ? -8.859 -9.651 23.540 1.00 95.81 233 GLY A CA 1
ATOM 1839 C C . GLY A 1 233 ? -9.613 -8.542 22.802 1.00 95.81 233 GLY A C 1
ATOM 1840 O O . GLY A 1 233 ? -10.436 -8.849 21.943 1.00 95.81 233 GLY A O 1
ATOM 1841 N N . ARG A 1 234 ? -9.367 -7.264 23.122 1.00 97.69 234 ARG A N 1
ATOM 1842 C CA . ARG A 1 234 ? -9.923 -6.132 22.362 1.00 97.69 234 ARG A CA 1
ATOM 1843 C C . ARG A 1 234 ? -9.021 -5.821 21.177 1.00 97.69 234 ARG A C 1
ATOM 1845 O O . ARG A 1 234 ? -7.805 -5.975 21.268 1.00 97.69 234 ARG A O 1
ATOM 1852 N N . VAL A 1 235 ? -9.612 -5.341 20.090 1.00 98.00 235 VAL A N 1
ATOM 1853 C CA . VAL A 1 235 ? -8.907 -5.036 18.843 1.00 98.00 235 VAL A CA 1
ATOM 1854 C C . VAL A 1 235 ? -8.748 -3.529 18.708 1.00 98.00 235 VAL A C 1
ATOM 1856 O O . VAL A 1 235 ? -9.722 -2.781 18.658 1.00 98.00 235 VAL A O 1
ATOM 1859 N N . TRP A 1 236 ? -7.505 -3.078 18.661 1.00 97.62 236 TRP A N 1
ATOM 1860 C CA . TRP A 1 236 ? -7.124 -1.685 18.509 1.00 97.62 236 TRP A CA 1
ATOM 1861 C C . TRP A 1 236 ? -6.779 -1.397 17.062 1.00 97.62 236 TRP A C 1
ATOM 1863 O O . TRP A 1 236 ? -5.974 -2.105 16.474 1.00 97.62 236 TRP A O 1
ATOM 1873 N N . PHE A 1 237 ? -7.319 -0.316 16.524 1.00 97.12 237 PHE A N 1
ATOM 1874 C CA . PHE A 1 237 ? -7.034 0.172 15.186 1.00 97.12 237 PHE A CA 1
ATOM 1875 C C . PHE A 1 237 ? -6.401 1.549 15.280 1.00 97.12 237 PHE A C 1
ATOM 1877 O O . PHE A 1 237 ? -6.858 2.409 16.035 1.00 97.12 237 PHE A O 1
ATOM 1884 N N . THR A 1 238 ? -5.404 1.798 14.445 1.00 95.75 238 THR A N 1
ATOM 1885 C CA . THR A 1 238 ? -5.034 3.158 14.081 1.00 95.75 238 THR A CA 1
ATOM 1886 C C . THR A 1 238 ? -6.047 3.654 13.044 1.00 95.75 238 THR A C 1
ATOM 1888 O O . THR A 1 238 ? -6.201 3.028 12.006 1.00 95.75 238 THR A O 1
ATOM 1891 N N . SER A 1 239 ? -6.783 4.735 13.306 1.00 95.31 239 SER A N 1
ATOM 1892 C CA . SER A 1 239 ? -7.853 5.210 12.400 1.00 95.31 239 SER A CA 1
ATOM 1893 C C . SER A 1 239 ? -8.144 6.696 12.575 1.00 95.31 239 SER A C 1
ATOM 1895 O O . SER A 1 239 ? -8.005 7.243 13.668 1.00 95.31 239 SER A O 1
ATOM 1897 N N . ARG A 1 240 ? -8.547 7.375 11.503 1.00 95.31 240 ARG A N 1
ATOM 1898 C CA . ARG A 1 240 ? -9.136 8.714 11.562 1.00 95.31 240 ARG A CA 1
ATOM 1899 C C . ARG A 1 240 ? -10.436 8.642 12.355 1.00 95.31 240 ARG A C 1
ATOM 1901 O O . ARG A 1 240 ? -11.270 7.774 12.126 1.00 95.31 240 ARG A O 1
ATOM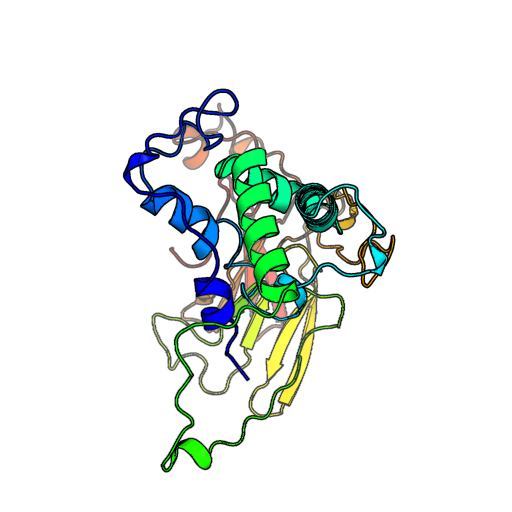 1908 N N . VAL A 1 241 ? -10.606 9.588 13.272 1.00 93.94 241 VAL A N 1
ATOM 1909 C CA . VAL A 1 241 ? -11.854 9.754 14.033 1.00 93.94 241 VAL A CA 1
ATOM 1910 C C . VAL A 1 241 ? -12.493 11.123 13.793 1.00 93.94 241 VAL A C 1
ATOM 1912 O O . VAL A 1 241 ? -13.607 11.344 14.256 1.00 93.94 241 VAL A O 1
ATOM 1915 N N . ARG A 1 242 ? -11.787 12.046 13.125 1.00 93.56 242 ARG A N 1
ATOM 1916 C CA . ARG A 1 242 ? -12.182 13.437 12.847 1.00 93.56 242 ARG A CA 1
ATOM 1917 C C . ARG A 1 242 ? -11.320 14.032 11.713 1.00 93.56 242 ARG A C 1
ATOM 1919 O O . ARG A 1 242 ? -10.297 13.425 11.383 1.00 93.56 242 ARG A O 1
ATOM 1926 N N . PRO A 1 243 ? -11.665 15.220 11.171 1.00 94.06 243 PRO A N 1
ATOM 1927 C CA . PRO A 1 243 ? -10.812 15.964 10.250 1.00 94.06 243 PRO A CA 1
ATOM 1928 C C . PRO A 1 243 ? -9.414 16.290 10.810 1.00 94.06 243 PRO A C 1
ATOM 1930 O O . PRO A 1 243 ? -9.225 16.311 12.034 1.00 94.06 243 PRO A O 1
ATOM 1933 N N . PRO A 1 244 ? -8.442 16.620 9.931 1.00 92.69 244 PRO A N 1
ATOM 1934 C CA . PRO A 1 244 ? -7.043 16.775 10.326 1.00 92.69 244 PRO A CA 1
ATOM 1935 C C . PRO A 1 244 ? -6.760 17.868 11.362 1.00 92.69 244 PRO A C 1
ATOM 1937 O O . PRO A 1 244 ? -5.789 17.753 12.105 1.00 92.69 244 PRO A O 1
ATOM 1940 N N . ALA A 1 245 ? -7.564 18.934 11.423 1.00 93.50 245 ALA A N 1
ATOM 1941 C CA . ALA A 1 245 ? -7.344 20.043 12.350 1.00 93.50 245 ALA A CA 1
ATOM 1942 C C . ALA A 1 245 ? -7.393 19.561 13.807 1.00 93.50 245 ALA A C 1
ATOM 1944 O O . ALA A 1 245 ? -8.400 19.010 14.253 1.00 93.50 245 ALA A O 1
ATOM 1945 N N . ASN A 1 246 ? -6.304 19.753 14.554 1.00 92.69 246 ASN A N 1
ATOM 1946 C CA . ASN A 1 246 ? -6.260 19.372 15.960 1.00 92.69 246 ASN A CA 1
ATOM 1947 C C . ASN A 1 246 ? -7.135 20.294 16.826 1.00 92.69 246 ASN A C 1
ATOM 1949 O O . ASN A 1 246 ? -7.285 21.478 16.516 1.00 92.69 246 ASN A O 1
ATOM 1953 N N . PRO A 1 247 ? -7.692 19.778 17.937 1.00 91.69 247 PRO A N 1
ATOM 1954 C CA . PRO A 1 247 ? -8.378 20.605 18.918 1.00 91.69 247 PRO A CA 1
ATOM 1955 C C . PRO A 1 247 ? -7.376 21.503 19.650 1.00 91.69 247 PRO A C 1
ATOM 1957 O O . PRO A 1 247 ? -6.193 21.172 19.759 1.00 91.69 247 PRO A O 1
ATOM 1960 N N . ASP A 1 248 ? -7.854 22.611 20.210 1.00 93.94 248 ASP A N 1
ATOM 1961 C CA . ASP A 1 248 ? -6.983 23.647 20.782 1.00 93.94 248 ASP A CA 1
ATOM 1962 C C . ASP A 1 248 ? -6.132 23.154 21.954 1.00 93.94 248 ASP A C 1
ATOM 1964 O O . ASP A 1 248 ? -5.001 23.600 22.136 1.00 93.94 248 ASP A O 1
ATOM 1968 N N . PHE A 1 249 ? -6.600 22.143 22.693 1.00 92.25 249 PHE A N 1
ATOM 1969 C CA . PHE A 1 249 ? -5.807 21.533 23.760 1.00 92.25 249 PHE A CA 1
ATOM 1970 C C . PHE A 1 249 ? -4.565 20.769 23.260 1.00 92.25 249 PHE A C 1
ATOM 1972 O O . PHE A 1 249 ? -3.716 20.397 24.062 1.00 92.25 249 PHE A O 1
ATOM 1979 N N . CYS A 1 250 ? -4.437 20.519 21.954 1.00 92.62 250 CYS A N 1
ATOM 1980 C CA . CYS A 1 250 ? -3.254 19.910 21.340 1.00 92.62 250 CYS A CA 1
ATOM 1981 C C . CYS A 1 250 ? -2.280 20.938 20.739 1.00 92.62 250 CYS A C 1
ATOM 1983 O O . CYS A 1 250 ? -1.180 20.562 20.324 1.00 92.62 250 CYS A O 1
ATOM 1985 N N . LYS A 1 251 ? -2.677 22.213 20.673 1.00 93.88 251 LYS A N 1
ATOM 1986 C CA . LYS A 1 251 ? -1.930 23.290 20.017 1.00 93.88 251 LYS A CA 1
ATOM 1987 C C . LYS A 1 251 ? -1.055 24.064 20.995 1.00 93.88 251 LYS A C 1
ATOM 1989 O O . LYS A 1 251 ? -1.186 23.959 22.219 1.00 93.88 251 LYS A O 1
ATOM 1994 N N . LYS A 1 252 ? -0.154 24.877 20.440 1.00 93.25 252 LYS A N 1
ATOM 1995 C CA . LYS A 1 252 ? 0.724 25.759 21.215 1.00 93.25 252 LYS A CA 1
ATOM 1996 C C . LYS A 1 252 ? -0.108 26.686 22.111 1.00 93.25 252 LYS A C 1
ATOM 1998 O O . LYS A 1 252 ? -1.087 27.269 21.666 1.00 93.25 252 LYS A O 1
ATOM 2003 N N . GLY A 1 253 ? 0.304 26.829 23.371 1.00 91.94 253 GLY A N 1
ATOM 2004 C CA . GLY A 1 253 ? -0.393 27.649 24.371 1.00 91.94 253 GLY A CA 1
ATOM 2005 C C . GLY A 1 253 ? -1.340 26.867 25.287 1.00 91.94 253 GLY A C 1
ATOM 2006 O O . GLY A 1 253 ? -1.768 27.403 26.305 1.00 91.94 253 GLY A O 1
ATOM 2007 N N . SER A 1 254 ? -1.617 25.590 24.997 1.00 93.69 254 SER A N 1
ATOM 2008 C CA . SER A 1 254 ? -2.368 24.731 25.916 1.00 93.69 254 SER A CA 1
ATOM 2009 C C . SER A 1 254 ? -1.536 24.288 27.129 1.00 93.69 254 SER A C 1
ATOM 2011 O O . SER A 1 254 ? -0.322 24.085 27.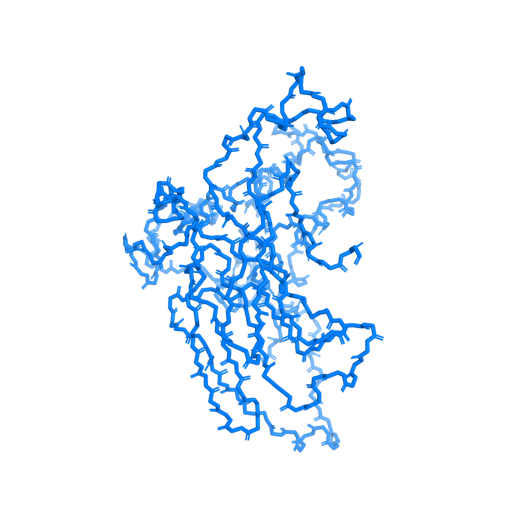055 1.00 93.69 254 SER A O 1
ATOM 2013 N N . THR A 1 255 ? -2.212 24.060 28.257 1.00 93.75 255 THR A N 1
ATOM 2014 C CA . THR A 1 255 ? -1.630 23.453 29.461 1.00 93.75 255 THR A CA 1
ATOM 2015 C C . THR A 1 255 ? -1.489 21.930 29.367 1.00 93.75 255 THR A C 1
ATOM 2017 O O . THR A 1 255 ? -0.831 21.340 30.228 1.00 93.75 255 THR A O 1
ATOM 2020 N N . HIS A 1 256 ? -2.054 21.291 28.334 1.00 91.31 256 HIS A N 1
ATOM 2021 C CA . HIS A 1 256 ? -2.004 19.842 28.152 1.00 91.31 256 HIS A CA 1
ATOM 2022 C C . HIS A 1 256 ? -0.550 19.343 27.994 1.00 91.31 256 HIS A C 1
ATOM 2024 O O . HIS A 1 256 ? 0.197 19.903 27.184 1.00 91.31 256 HIS A O 1
ATOM 2030 N N . PRO A 1 257 ? -0.125 18.263 28.686 1.00 90.19 257 PRO A N 1
ATOM 2031 C CA . PRO A 1 257 ? 1.265 17.793 28.651 1.00 90.19 257 PRO A CA 1
ATOM 2032 C C . PRO A 1 257 ? 1.812 17.551 27.239 1.00 90.19 257 PRO A C 1
ATOM 2034 O O . PRO A 1 257 ? 2.920 17.976 26.921 1.00 90.19 257 PRO A O 1
ATOM 2037 N N . SER A 1 258 ? 1.017 16.934 26.355 1.00 86.88 258 SER A N 1
ATOM 2038 C CA . SER A 1 258 ? 1.433 16.703 24.963 1.00 86.88 258 SER A CA 1
ATOM 2039 C C . SER A 1 258 ? 1.645 17.999 24.178 1.00 86.88 258 SER A C 1
ATOM 2041 O O . SER A 1 258 ? 2.573 18.061 23.383 1.00 86.88 258 SER A O 1
ATOM 2043 N N . ALA A 1 259 ? 0.839 19.037 24.421 1.00 89.94 259 ALA A N 1
ATOM 2044 C CA . ALA A 1 259 ? 0.961 20.319 23.732 1.00 89.94 259 ALA A CA 1
ATOM 2045 C C . ALA A 1 259 ? 2.174 21.130 24.211 1.00 89.94 259 ALA A C 1
ATOM 2047 O O . ALA A 1 259 ? 2.760 21.876 23.433 1.00 89.94 259 ALA A O 1
ATOM 2048 N N . LYS A 1 260 ? 2.590 20.954 25.474 1.00 91.12 260 LYS A N 1
ATOM 2049 C CA . LYS A 1 260 ? 3.836 21.540 25.993 1.00 91.12 260 LYS A CA 1
ATOM 2050 C C . LYS A 1 260 ? 5.082 20.902 25.375 1.00 91.12 260 LYS A C 1
ATOM 2052 O O . LYS A 1 260 ? 6.051 21.604 25.118 1.00 91.12 260 LYS A O 1
ATOM 2057 N N . LEU A 1 261 ? 5.059 19.585 25.157 1.00 89.81 261 LEU A N 1
ATOM 2058 C CA . LEU A 1 261 ? 6.204 18.835 24.625 1.00 89.81 261 LEU A CA 1
ATOM 2059 C C . LEU A 1 261 ? 6.302 18.906 23.098 1.00 89.81 261 LEU A C 1
ATOM 2061 O O . LEU A 1 261 ? 7.391 19.012 22.541 1.00 89.81 261 LEU A O 1
ATOM 2065 N N . THR A 1 262 ? 5.174 18.783 22.404 1.00 89.69 262 THR A N 1
ATOM 2066 C CA . THR A 1 262 ? 5.118 18.731 20.940 1.00 89.69 262 THR A CA 1
ATOM 2067 C C . THR A 1 262 ? 3.763 19.277 20.482 1.00 89.69 262 THR A C 1
ATOM 2069 O O . THR A 1 262 ? 2.844 18.496 20.219 1.00 89.69 262 THR A O 1
ATOM 2072 N N . PRO A 1 263 ? 3.593 20.610 20.429 1.00 88.25 263 PRO A N 1
ATOM 2073 C CA . PRO A 1 263 ? 2.371 21.209 19.910 1.00 88.25 263 PRO A CA 1
ATOM 2074 C C . PRO A 1 263 ? 2.244 20.895 18.420 1.00 88.25 263 PRO A C 1
ATOM 2076 O O . PRO A 1 263 ? 3.195 21.071 17.658 1.00 88.25 263 PRO A O 1
ATOM 2079 N N . ILE A 1 264 ? 1.073 20.413 18.008 1.00 90.62 264 ILE A N 1
ATOM 2080 C CA . ILE A 1 264 ? 0.819 20.020 16.621 1.00 90.62 264 ILE A CA 1
ATOM 2081 C C . ILE A 1 264 ? -0.528 20.576 16.180 1.00 90.62 264 ILE A C 1
ATOM 2083 O O . ILE A 1 264 ? -1.553 20.323 16.812 1.00 90.62 264 ILE A O 1
ATOM 2087 N N . GLU A 1 265 ? -0.526 21.265 15.043 1.00 92.50 265 GLU A N 1
ATOM 2088 C CA . GLU A 1 265 ? -1.721 21.888 14.466 1.00 92.50 265 GLU A CA 1
ATOM 2089 C C . GLU A 1 265 ? -2.641 20.890 13.756 1.00 92.50 265 GLU A C 1
ATOM 2091 O O . GLU A 1 265 ? -3.857 21.084 13.712 1.00 92.50 265 GLU A O 1
ATOM 2096 N N . THR A 1 266 ? -2.089 19.797 13.217 1.00 91.88 266 THR A N 1
ATOM 2097 C CA . THR A 1 266 ? -2.861 18.780 12.493 1.00 91.88 266 THR A CA 1
ATOM 2098 C C . THR A 1 266 ? -2.443 17.350 12.828 1.00 91.88 266 THR A C 1
ATOM 2100 O O . THR A 1 266 ? -1.263 17.033 12.953 1.00 91.88 266 THR A O 1
ATOM 2103 N N . SER A 1 267 ? -3.416 16.453 12.948 1.00 90.56 267 SER A N 1
ATOM 2104 C CA . SER A 1 267 ? -3.193 15.020 13.137 1.00 90.56 267 SER A CA 1
ATOM 2105 C C . SER A 1 267 ? -4.180 14.234 12.290 1.00 90.56 267 SER A C 1
ATOM 2107 O O . SER A 1 267 ? -5.341 14.611 12.191 1.00 90.56 267 SER A O 1
ATOM 2109 N N . ASN A 1 268 ? -3.712 13.153 11.670 1.00 89.50 268 ASN A N 1
ATOM 2110 C CA . ASN A 1 268 ? -4.507 12.381 10.722 1.00 89.50 268 ASN A CA 1
ATOM 2111 C C . ASN A 1 268 ? -5.151 11.152 11.389 1.00 89.50 268 ASN A C 1
ATOM 2113 O O . ASN A 1 268 ? -6.332 11.168 11.730 1.00 89.50 268 ASN A O 1
ATOM 2117 N N . ARG A 1 269 ? -4.377 10.080 11.611 1.00 92.12 269 ARG A N 1
ATOM 2118 C CA . ARG A 1 269 ? -4.877 8.863 12.263 1.00 92.12 269 ARG A CA 1
ATOM 2119 C C . ARG A 1 269 ? -4.704 8.940 13.785 1.00 92.12 269 ARG A C 1
ATOM 2121 O O . ARG A 1 269 ? -3.684 9.394 14.298 1.00 92.12 269 ARG A O 1
ATOM 2128 N N . HIS A 1 270 ? -5.709 8.452 14.492 1.00 93.38 270 HIS A N 1
ATOM 2129 C CA . HIS A 1 270 ? -5.805 8.332 15.942 1.00 93.38 270 HIS A CA 1
ATOM 2130 C C . HIS A 1 270 ? -5.987 6.858 16.328 1.00 93.38 270 HIS A C 1
ATOM 2132 O O . HIS A 1 270 ? -5.445 5.982 15.654 1.00 93.38 270 HIS A O 1
ATOM 2138 N N . LEU A 1 271 ? -6.738 6.569 17.394 1.00 95.31 271 LEU A N 1
ATOM 2139 C CA . LEU A 1 271 ? -6.997 5.213 17.864 1.00 95.31 271 LEU A CA 1
ATOM 2140 C C . LEU A 1 271 ? -8.496 4.919 17.929 1.00 95.31 271 LEU A C 1
ATOM 2142 O O . LEU A 1 271 ? -9.287 5.778 18.308 1.00 95.31 271 LEU A O 1
ATOM 2146 N N . SER A 1 272 ? -8.861 3.678 17.636 1.00 96.31 272 SER A N 1
ATOM 2147 C CA . SER A 1 272 ? -10.200 3.133 17.856 1.00 96.31 272 SER A CA 1
ATOM 2148 C C . SER A 1 272 ? -10.088 1.745 18.464 1.00 96.31 272 SER A C 1
ATOM 2150 O O . SER A 1 272 ? -9.165 1.004 18.139 1.00 96.31 272 SER A O 1
ATOM 2152 N N . VAL A 1 273 ? -11.007 1.390 19.356 1.00 97.56 273 VAL A N 1
ATOM 2153 C CA . VAL A 1 273 ? -11.007 0.093 20.045 1.00 97.56 273 VAL A CA 1
ATOM 2154 C C . VAL A 1 273 ? -12.330 -0.600 19.808 1.00 97.56 273 VAL A C 1
ATOM 2156 O O . VAL A 1 273 ? -13.372 -0.064 20.178 1.00 97.56 273 VAL A O 1
ATOM 2159 N N . TYR A 1 274 ? -12.278 -1.788 19.226 1.00 98.38 274 TYR A N 1
ATOM 2160 C CA . TYR A 1 274 ? -13.397 -2.706 19.115 1.00 98.38 274 TYR A CA 1
ATOM 2161 C C . TYR A 1 274 ? -13.301 -3.760 20.219 1.00 98.38 274 TYR A C 1
ATOM 2163 O O . TYR A 1 274 ? -12.255 -4.382 20.405 1.00 98.38 274 TYR A O 1
ATOM 2171 N N . ASP A 1 275 ? -14.386 -3.960 20.961 1.00 97.94 275 ASP A N 1
ATOM 2172 C CA . ASP A 1 275 ? -14.513 -5.051 21.924 1.00 97.94 275 ASP A CA 1
ATOM 2173 C C . ASP A 1 275 ? -15.391 -6.166 21.331 1.00 97.94 275 ASP A C 1
ATOM 2175 O O . ASP A 1 275 ? -16.615 -6.009 21.285 1.00 97.94 275 ASP A O 1
ATOM 2179 N N . PRO A 1 276 ? -14.803 -7.305 20.915 1.00 96.50 276 PRO A N 1
ATOM 2180 C CA . PRO A 1 276 ? -15.551 -8.418 20.339 1.00 96.50 276 PRO A CA 1
ATOM 2181 C C . PRO A 1 276 ? -16.637 -9.001 21.244 1.00 96.50 276 PRO A C 1
ATOM 2183 O O . PRO A 1 276 ? -17.579 -9.604 20.738 1.00 96.50 276 PRO A O 1
ATOM 2186 N N . ARG A 1 277 ? -16.525 -8.847 22.572 1.00 95.69 277 ARG A N 1
ATOM 2187 C CA . ARG A 1 277 ? -17.506 -9.397 23.521 1.00 95.69 277 ARG A CA 1
ATOM 2188 C C . ARG A 1 277 ? -18.796 -8.593 23.550 1.00 95.69 277 ARG A C 1
ATOM 2190 O O . ARG A 1 277 ? -19.852 -9.149 23.826 1.00 95.69 277 ARG A O 1
ATOM 2197 N N . THR A 1 278 ? -18.703 -7.288 23.307 1.00 97.06 278 THR A N 1
ATOM 2198 C CA . THR A 1 278 ? -19.842 -6.361 23.395 1.00 97.06 278 THR A CA 1
ATOM 2199 C C . THR A 1 278 ? -20.256 -5.796 22.040 1.00 97.06 278 THR A C 1
ATOM 2201 O O . THR A 1 278 ? -21.319 -5.194 21.933 1.00 97.06 278 THR A O 1
ATOM 2204 N N . GLY A 1 279 ? -19.418 -5.945 21.011 1.00 96.69 279 GLY A N 1
ATOM 2205 C CA . GLY A 1 279 ? -19.599 -5.302 19.712 1.00 96.69 279 GLY A CA 1
ATOM 2206 C C . GLY A 1 279 ? -19.347 -3.790 19.738 1.00 96.69 279 GLY A C 1
ATOM 2207 O O . GLY A 1 279 ? -19.593 -3.106 18.745 1.00 96.69 279 GLY A O 1
ATOM 2208 N N . ARG A 1 280 ? -18.878 -3.231 20.863 1.00 98.06 280 ARG A N 1
ATOM 2209 C CA . ARG A 1 280 ? -18.747 -1.782 21.036 1.00 98.06 280 ARG A CA 1
ATOM 2210 C C . ARG A 1 280 ? -17.463 -1.262 20.401 1.00 98.06 280 ARG A C 1
ATOM 2212 O O . ARG A 1 280 ? -16.376 -1.757 20.696 1.00 98.06 280 ARG A O 1
ATOM 2219 N N . ILE A 1 281 ? -17.587 -0.185 19.626 1.00 98.25 281 ILE A N 1
ATOM 2220 C CA . ILE A 1 281 ? -16.455 0.593 19.116 1.00 98.25 281 ILE A CA 1
ATOM 2221 C C . ILE A 1 281 ? -16.296 1.869 19.945 1.00 98.25 281 ILE A C 1
ATOM 2223 O O . ILE A 1 281 ? -17.249 2.616 20.152 1.00 98.25 281 ILE A O 1
ATOM 2227 N N . THR A 1 282 ? -15.083 2.128 20.428 1.00 97.75 282 THR A N 1
ATOM 2228 C CA . THR A 1 282 ? -14.714 3.347 21.159 1.00 97.75 282 THR A CA 1
ATOM 2229 C C . THR A 1 282 ? -13.668 4.120 20.367 1.00 97.75 282 THR A C 1
ATOM 2231 O O . THR A 1 282 ? -12.550 3.643 20.193 1.00 97.75 282 THR A O 1
ATOM 2234 N N . LEU A 1 283 ? -14.016 5.324 19.916 1.00 96.56 283 LEU A N 1
ATOM 2235 C CA . LEU A 1 283 ? -13.106 6.215 19.193 1.00 96.56 283 LEU A CA 1
ATOM 2236 C C . LEU A 1 283 ? -12.287 7.044 20.187 1.00 96.56 283 LEU A C 1
ATOM 2238 O O . LEU A 1 283 ? -12.860 7.654 21.091 1.00 96.56 283 LEU A O 1
ATOM 2242 N N . ILE A 1 284 ? -10.972 7.135 20.006 1.00 94.38 284 ILE A N 1
ATOM 2243 C CA . ILE A 1 284 ? -10.033 7.834 20.894 1.00 94.38 284 ILE A CA 1
ATOM 2244 C C . ILE A 1 284 ? -9.265 8.877 20.078 1.00 94.38 284 ILE A C 1
ATOM 2246 O O . ILE A 1 284 ? -8.359 8.553 19.315 1.00 94.38 284 ILE A O 1
ATOM 2250 N N . SER A 1 285 ? -9.602 10.154 20.266 1.00 91.38 285 SER A N 1
ATOM 2251 C CA . SER A 1 285 ? -8.874 11.266 19.643 1.00 91.38 285 SER A CA 1
ATOM 2252 C C . SER A 1 285 ? -7.563 11.534 20.382 1.00 91.38 285 SER A C 1
ATOM 2254 O O . SER A 1 285 ? -7.564 11.844 21.571 1.00 91.38 285 SER A O 1
ATOM 2256 N N . THR A 1 286 ? -6.454 11.484 19.654 1.00 90.81 286 THR A N 1
ATOM 2257 C CA . THR A 1 286 ? -5.099 11.789 20.138 1.00 90.81 286 THR A CA 1
ATOM 2258 C C . THR A 1 286 ? -4.599 13.124 19.569 1.00 90.81 286 THR A C 1
ATOM 2260 O O . THR A 1 286 ? -5.054 13.559 18.513 1.00 90.81 286 THR A O 1
ATOM 2263 N N . CYS A 1 287 ? -3.642 13.781 20.237 1.00 89.38 287 CYS A N 1
ATOM 2264 C CA . CYS A 1 287 ? -2.972 14.970 19.679 1.00 89.38 287 CYS A CA 1
ATOM 2265 C C . CYS A 1 287 ? -1.948 14.629 18.589 1.00 89.38 287 CYS A C 1
ATOM 2267 O O . CYS A 1 287 ? -1.703 15.425 17.688 1.00 89.38 287 CYS A O 1
ATOM 2269 N N . LEU A 1 288 ? -1.353 13.439 18.684 1.00 86.50 288 LEU A N 1
ATOM 2270 C CA . LEU A 1 288 ? -0.313 12.940 17.791 1.00 86.50 288 LEU A CA 1
ATOM 2271 C C . LEU A 1 288 ? -0.902 11.903 16.840 1.00 86.50 288 LEU A C 1
ATOM 2273 O O . LEU A 1 288 ? -1.778 11.129 17.244 1.00 86.50 288 LEU A O 1
ATOM 2277 N N . CYS A 1 289 ? -0.384 11.873 15.614 1.00 80.31 289 CYS A N 1
ATOM 2278 C CA . CYS A 1 289 ? -0.728 10.841 14.648 1.00 80.31 289 CYS A CA 1
ATOM 2279 C C . CYS A 1 289 ? -0.160 9.507 15.134 1.00 80.31 289 CYS A C 1
ATOM 2281 O O . CYS A 1 289 ? 1.056 9.380 15.310 1.00 80.31 289 CYS A O 1
ATOM 2283 N N . ASP A 1 290 ? -1.029 8.528 15.368 1.00 67.06 290 ASP A N 1
ATOM 2284 C CA . ASP A 1 290 ? -0.580 7.176 15.669 1.00 67.06 290 ASP A CA 1
ATOM 2285 C C . ASP A 1 290 ? -0.302 6.442 14.350 1.00 67.06 290 ASP A C 1
ATOM 2287 O O . ASP A 1 290 ? -1.061 6.562 13.392 1.00 67.06 290 ASP A O 1
ATOM 2291 N N . ARG A 1 291 ? 0.812 5.710 14.280 1.00 58.25 291 ARG A N 1
ATOM 2292 C CA . ARG A 1 291 ? 1.130 4.808 13.158 1.00 58.25 291 ARG A CA 1
ATOM 2293 C C . ARG A 1 291 ? 1.167 3.338 13.586 1.00 58.25 291 ARG A C 1
ATOM 2295 O O . ARG A 1 291 ? 1.313 2.477 12.725 1.00 58.25 291 ARG A O 1
ATOM 2302 N N . ARG A 1 292 ? 1.093 3.047 14.892 1.00 51.81 292 ARG A N 1
ATOM 2303 C CA . ARG A 1 292 ? 1.115 1.700 15.475 1.00 51.81 292 ARG A CA 1
ATOM 2304 C C . ARG A 1 292 ? 0.291 1.657 16.764 1.00 51.81 292 ARG A C 1
ATOM 2306 O O . ARG A 1 292 ? 0.820 1.902 17.851 1.00 51.81 292 ARG A O 1
ATOM 2313 N N . ALA A 1 293 ? -0.964 1.234 16.655 1.00 52.41 293 ALA A N 1
ATOM 2314 C CA . ALA A 1 293 ? -1.755 0.819 17.808 1.00 52.41 293 ALA A CA 1
ATOM 2315 C C . ALA A 1 293 ? -1.001 -0.237 18.660 1.00 52.41 293 ALA A C 1
ATOM 2317 O O . ALA A 1 293 ? -0.270 -1.075 18.131 1.00 52.41 293 ALA A O 1
ATOM 2318 N N . GLY A 1 294 ? -1.142 -0.195 19.992 1.00 42.84 294 GLY A N 1
ATOM 2319 C CA . GLY A 1 294 ? -0.642 -1.253 20.892 1.00 42.84 294 GLY A CA 1
ATOM 2320 C C . GLY A 1 294 ? 0.847 -1.207 21.280 1.00 42.84 294 GLY A C 1
ATOM 2321 O O . GLY A 1 294 ? 1.397 -2.219 21.710 1.00 42.84 294 GLY A O 1
ATOM 2322 N N . ARG A 1 295 ? 1.532 -0.062 21.132 1.00 41.28 295 ARG A N 1
ATOM 2323 C CA . ARG A 1 295 ? 2.860 0.188 21.747 1.00 41.28 295 ARG A CA 1
ATOM 2324 C C . ARG A 1 295 ? 2.797 0.855 23.131 1.00 41.28 295 ARG A C 1
ATOM 2326 O O . ARG A 1 295 ? 3.835 1.280 23.631 1.00 41.28 295 ARG A O 1
ATOM 2333 N N . ARG A 1 296 ? 1.605 0.969 23.717 1.00 35.09 296 ARG A N 1
ATOM 2334 C CA . ARG A 1 296 ? 1.415 1.452 25.089 1.00 35.09 296 ARG A CA 1
ATOM 2335 C C . ARG A 1 296 ? 1.191 0.286 26.032 1.00 35.09 296 ARG A C 1
ATOM 2337 O O . ARG A 1 296 ? 0.538 -0.682 25.585 1.00 35.09 296 ARG A O 1
#

pLDDT: mean 92.85, std 7.78, range [35.09, 98.38]

Foldseek 3Di:
DDPQVLLVVLQDQDDQVCAPPDDPVPLQFDNVRRGSVQLVCLCCPNAPCLQDRHNPPPQLDQQCLLDDDPAQLVSVLSQCQAALCNVRNVVSCVNGGPVNSSVSSRVSSVCVVVPDGRPDDDDDDDPPVVVDDDDDDDQDDPLFRWNDKDQAAPVDPPQAVQHKIWTDRFQQAQWIWIANPVVRDIDTDGDAAQDPPQDHSLPGRHAADSVHGPDNRTGDSWRWDAWHQDPVRKTKIFTHRDHFADDPCQAAPHPNPNNVVPRDGTEGTDMWIADPVVRDIDDDDDSHRDPHPPPD